Protein AF-A0A835MJG3-F1 (afdb_monomer_lite)

Radius of gyration: 34.52 Å; chains: 1; bounding box: 100×50×94 Å

Secondary structure (DSSP, 8-state):
-------------TTSTTTS-TTTTT---HHHH-GGGGGGHHHHHHTT-----S---HHHHHHHHHHGGGT--EEE--SSS--EEE-GGGEES--TTS--TTTSEEGGGTS-HHHHHHHHHHH---SS--HHHHHHHHHH-SEE-HHHHHHHHHHHHH---HHHHHHHHHH--EEEEEETTTEEEEEEGGG-EE---HHHHHHHHHH-SS--BB---S---SSS-HHHHHHHHHHTTPEEHHHHPEEEES---TT--EEEEPTTTTT--HHHHHHHHHHHT-GGG---HHHHHHHHHHHHTPEEEEESSPEEEEEEEE-TTS-EEEEEEEE--EEEE------------

Sequence (349 aa):
MLVSGLRASAVCSILWSSHVRPTDGPFIDEYYYGSDIKVYLKELSVIGVVHLDSHFEFDSIFRVYDFRRENKKICIPDGLENETWVNPEECVLHDKDGLFGLQLNVLENHYEPKLLHFFSSSFNVRSSPSFDDYFKLWKFMKIIDTCRVLCFWECSMMQRSSRAKRTLADDLVKLPFVLGTDEILLCSKSDVFIVDDLLLRDLFEKYSSRPIFVCCPQQNLPSLSRTRLLEVYRKIGVRTISESVLKEELSLADGVELRQMDLRDAGIGEELIRLILGFLAHPSLDMEATKRHGAVQCLLNLKVLETMEPITVSYSLSLSDGEVLKVEASCMIRKPAFGQKRKDDKYNH

pLDDT: mean 73.21, std 17.13, range [25.45, 93.94]

Foldseek 3Di:
DAADWDQDPPPDDVVLPVQAPCPLALDDDCVVVPPCVVVCPVVCVVVPSRPPPDDRDPVSVCSVCVSVLVVLWDWDDDPPDDIDTHHLVLEACDEPLPLCVPRHHHCVVRDDPVVSVVCCPRSVRHHYDALVRLVVVVVPDFKDFPSSLVVNVLRLLVDPDPVSLCCLLPVVQWAWDDQPDTIIGTDGLQQAADEPDPVVVVQCVPPPNDGRYGDDDPDCDVSRHSVVVVVSSVSSPHYHPVVQKDKDFPDDDPPFDWDWDQVVVVPCDPVVLVVQLVVCPDVVNVADPVRSVVVSVCVNPWTKIKTPFFTKMWIWGAGPVRDIDITIDGGIDIDTDDDDPPPPDDDDD

Structure (mmCIF, N/CA/C/O backbone):
data_AF-A0A835MJG3-F1
#
_entry.id   AF-A0A835MJG3-F1
#
loop_
_atom_site.group_PDB
_atom_site.id
_atom_site.type_symbol
_atom_site.label_atom_id
_atom_site.label_alt_id
_atom_site.label_comp_id
_atom_site.label_asym_id
_atom_site.label_entity_id
_atom_site.label_seq_id
_atom_site.pdbx_PDB_ins_code
_atom_site.Cartn_x
_atom_site.Cartn_y
_atom_site.Cartn_z
_atom_site.occupancy
_atom_site.B_iso_or_equiv
_atom_site.auth_seq_id
_atom_site.auth_comp_id
_atom_site.auth_asym_id
_atom_site.auth_atom_id
_atom_site.pdbx_PDB_model_num
ATOM 1 N N . MET A 1 1 ? 34.062 7.297 -13.466 1.00 25.45 1 MET A N 1
ATOM 2 C CA . MET A 1 1 ? 34.013 6.048 -14.253 1.00 25.45 1 MET A CA 1
ATOM 3 C C . MET A 1 1 ? 32.742 6.129 -15.070 1.00 25.45 1 MET A C 1
ATOM 5 O O . MET A 1 1 ? 31.672 5.901 -14.531 1.00 25.45 1 MET A O 1
ATOM 9 N N . LEU A 1 2 ? 32.855 6.677 -16.277 1.00 26.36 2 LEU A N 1
ATOM 10 C CA . LEU A 1 2 ? 31.747 7.182 -17.087 1.00 26.36 2 LEU A CA 1
ATOM 11 C C . LEU A 1 2 ? 31.750 6.449 -18.434 1.00 26.36 2 LEU A C 1
ATOM 13 O O . LEU A 1 2 ? 32.783 6.386 -19.090 1.00 26.36 2 LEU A O 1
ATOM 17 N N . VAL A 1 3 ? 30.577 5.920 -18.789 1.00 29.77 3 VAL A N 1
ATOM 18 C CA . VAL A 1 3 ? 30.091 5.596 -20.141 1.00 29.77 3 VAL A CA 1
ATOM 19 C C . VAL A 1 3 ? 31.008 4.709 -21.000 1.00 29.77 3 VAL A C 1
ATOM 21 O O . VAL A 1 3 ? 31.654 5.152 -21.946 1.00 29.77 3 VAL A O 1
ATOM 24 N N . SER A 1 4 ? 30.969 3.406 -20.731 1.00 32.38 4 SER A N 1
ATOM 25 C CA . SER A 1 4 ? 31.385 2.351 -21.665 1.00 32.38 4 SER A CA 1
ATOM 26 C C . SER A 1 4 ? 30.143 1.555 -22.062 1.00 32.38 4 SER A C 1
ATOM 28 O O . SER A 1 4 ? 29.692 0.729 -21.272 1.00 32.38 4 SER A O 1
ATOM 30 N N . GLY A 1 5 ? 29.534 1.831 -23.224 1.00 34.91 5 GLY A N 1
ATOM 31 C CA . GLY A 1 5 ? 28.245 1.192 -23.513 1.00 34.91 5 GLY A CA 1
ATOM 32 C C . GLY A 1 5 ? 27.596 1.337 -24.882 1.00 34.91 5 GLY A C 1
ATOM 33 O O . GLY A 1 5 ? 26.379 1.484 -24.932 1.00 34.91 5 GLY A O 1
ATOM 34 N N . LEU A 1 6 ? 28.372 1.310 -25.965 1.00 35.91 6 LEU A N 1
ATOM 35 C CA . LEU A 1 6 ? 27.856 1.116 -27.329 1.00 35.91 6 LEU A CA 1
ATOM 36 C C . LEU A 1 6 ? 28.965 0.507 -28.213 1.00 35.91 6 LEU A C 1
ATOM 38 O O . LEU A 1 6 ? 29.579 1.172 -29.039 1.00 35.91 6 LEU A O 1
ATOM 42 N N . ARG A 1 7 ? 29.259 -0.776 -28.025 1.00 35.97 7 ARG A N 1
ATOM 43 C CA . ARG A 1 7 ? 30.108 -1.630 -28.863 1.00 35.97 7 ARG A CA 1
ATOM 44 C C . ARG A 1 7 ? 29.235 -2.308 -29.916 1.00 35.97 7 ARG A C 1
ATOM 46 O O . ARG A 1 7 ? 29.074 -3.525 -29.949 1.00 35.97 7 ARG A O 1
ATOM 53 N N . ALA A 1 8 ? 28.709 -1.518 -30.848 1.00 33.84 8 ALA A N 1
ATOM 54 C CA . ALA A 1 8 ? 28.221 -2.090 -32.094 1.00 33.84 8 ALA A CA 1
ATOM 55 C C . ALA A 1 8 ? 29.428 -2.530 -32.939 1.00 33.84 8 ALA A C 1
ATOM 57 O O . ALA A 1 8 ? 30.258 -1.704 -33.316 1.00 33.84 8 ALA A O 1
ATOM 58 N N . SER A 1 9 ? 29.518 -3.824 -33.257 1.00 31.83 9 SER A N 1
ATOM 59 C CA . SER A 1 9 ? 30.363 -4.313 -34.351 1.00 31.83 9 SER A CA 1
ATOM 60 C C . SER A 1 9 ? 29.856 -3.692 -35.655 1.00 31.83 9 SER A C 1
ATOM 62 O O . SER A 1 9 ? 28.897 -4.173 -36.258 1.00 31.83 9 SER A O 1
ATOM 64 N N . ALA A 1 10 ? 30.442 -2.562 -36.043 1.00 35.56 10 ALA A N 1
ATOM 65 C CA . ALA A 1 10 ? 30.114 -1.854 -37.268 1.00 35.56 10 ALA A CA 1
ATOM 66 C C . ALA A 1 10 ? 31.244 -2.069 -38.278 1.00 35.56 10 ALA A C 1
ATOM 68 O O . ALA A 1 10 ? 32.077 -1.197 -38.510 1.00 35.56 10 ALA A O 1
ATOM 69 N N . VAL A 1 11 ? 31.268 -3.247 -38.905 1.00 33.16 11 VAL A N 1
ATOM 70 C CA . VAL A 1 11 ? 31.855 -3.333 -40.246 1.00 33.16 11 VAL A CA 1
ATOM 71 C C . VAL A 1 11 ? 30.919 -2.545 -41.158 1.00 33.16 11 VAL A C 1
ATOM 73 O O . VAL A 1 11 ? 29.727 -2.843 -41.244 1.00 33.16 11 VAL A O 1
ATOM 76 N N . CYS A 1 12 ? 31.457 -1.491 -41.766 1.00 34.84 12 CYS A N 1
ATOM 77 C CA . CYS A 1 12 ? 30.725 -0.508 -42.549 1.00 34.84 12 CYS A CA 1
ATOM 78 C C . CYS A 1 12 ? 29.993 -1.189 -43.720 1.00 34.84 12 CYS A C 1
ATOM 80 O O . CYS A 1 12 ? 30.579 -1.509 -44.753 1.00 34.84 12 CYS A O 1
ATOM 82 N N . SER A 1 13 ? 28.690 -1.432 -43.567 1.00 33.31 13 SER A N 1
ATOM 83 C CA . SER A 1 13 ? 27.816 -1.580 -44.729 1.00 33.31 13 SER A CA 1
ATOM 84 C C . SER A 1 13 ? 27.446 -0.173 -45.198 1.00 33.31 13 SER A C 1
ATOM 86 O O . SER A 1 13 ? 27.144 0.693 -44.378 1.00 33.31 13 SER A O 1
ATOM 88 N N . ILE A 1 14 ? 27.459 0.048 -46.513 1.00 35.38 14 ILE A N 1
ATOM 89 C CA . ILE A 1 14 ? 27.230 1.327 -47.221 1.00 35.38 14 ILE A CA 1
ATOM 90 C C . ILE A 1 14 ? 25.965 2.097 -46.757 1.00 35.38 14 ILE A C 1
ATOM 92 O O . ILE A 1 14 ? 25.820 3.284 -47.029 1.00 35.38 14 ILE A O 1
ATOM 96 N N . LEU A 1 15 ? 25.055 1.462 -46.011 1.00 39.69 15 LEU A N 1
ATOM 97 C CA . LEU A 1 15 ? 23.888 2.112 -45.411 1.00 39.69 15 LEU A CA 1
ATOM 98 C C . LEU A 1 15 ? 24.204 3.062 -44.239 1.00 39.69 15 LEU A C 1
ATOM 100 O O . LEU A 1 15 ? 23.409 3.959 -43.976 1.00 39.69 15 LEU A O 1
ATOM 104 N N . TRP A 1 16 ? 25.324 2.886 -43.530 1.00 44.97 16 TRP A N 1
ATOM 105 C CA . TRP A 1 16 ? 25.614 3.636 -42.296 1.00 44.97 16 TRP A CA 1
ATOM 106 C C . TRP A 1 16 ? 26.272 4.999 -42.569 1.00 44.97 16 TRP A C 1
ATOM 108 O O . TRP A 1 16 ? 26.051 5.958 -41.828 1.00 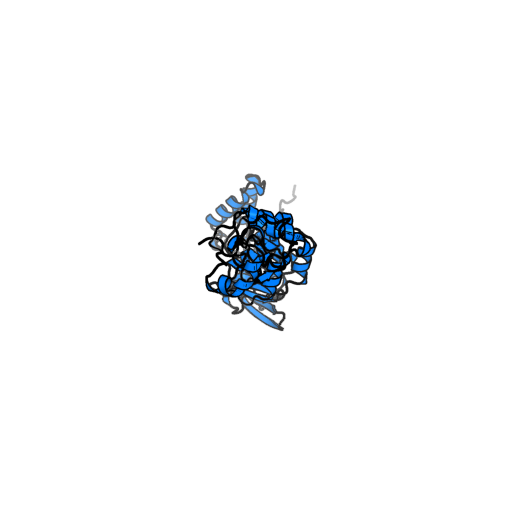44.97 16 TRP A O 1
ATOM 118 N N . SER A 1 17 ? 27.025 5.115 -43.667 1.00 46.06 17 SER A N 1
ATOM 119 C CA . SER A 1 17 ? 27.852 6.286 -43.995 1.00 46.06 17 SER A CA 1
ATOM 120 C C . SER A 1 17 ? 27.067 7.549 -44.368 1.00 46.06 17 SER A C 1
ATOM 122 O O . SER A 1 17 ? 27.650 8.626 -44.444 1.00 46.06 17 SER A O 1
ATOM 124 N N . SER A 1 18 ? 25.760 7.445 -44.625 1.00 50.66 18 SER A N 1
ATOM 125 C CA . SER A 1 18 ? 24.898 8.594 -44.947 1.00 50.66 18 SER A CA 1
ATOM 126 C C . SER A 1 18 ? 24.233 9.238 -43.725 1.00 50.66 18 SER A C 1
ATOM 128 O O . SER A 1 18 ? 23.771 10.372 -43.831 1.00 50.66 18 SER A O 1
ATOM 130 N N . HIS A 1 19 ? 24.194 8.554 -42.574 1.00 44.50 19 HIS A N 1
ATOM 131 C CA . HIS A 1 19 ? 23.444 8.993 -41.384 1.00 44.50 19 HIS A CA 1
ATOM 132 C C . HIS A 1 19 ? 24.304 9.123 -40.118 1.00 44.50 19 HIS A C 1
ATOM 134 O O . HIS A 1 19 ? 23.923 9.835 -39.189 1.00 44.50 19 HIS A O 1
ATOM 140 N N . VAL A 1 20 ? 25.470 8.472 -40.083 1.00 53.16 20 VAL A N 1
ATOM 141 C CA . VAL A 1 20 ? 26.403 8.480 -38.950 1.00 53.16 20 VAL A CA 1
ATOM 142 C C . VAL A 1 20 ? 27.740 9.047 -39.428 1.00 53.16 20 VAL A C 1
ATOM 144 O O . VAL A 1 20 ? 28.234 8.681 -40.495 1.00 53.16 20 VAL A O 1
ATOM 147 N N . ARG A 1 21 ? 28.312 9.993 -38.679 1.00 55.31 21 ARG A N 1
ATOM 148 C CA . ARG A 1 21 ? 29.587 10.631 -39.024 1.00 55.31 21 ARG A CA 1
ATOM 149 C C . ARG A 1 21 ? 30.752 9.708 -38.658 1.00 55.31 21 ARG A C 1
ATOM 151 O O . ARG A 1 21 ? 30.672 9.022 -37.642 1.00 55.31 21 ARG A O 1
ATOM 158 N N . PRO A 1 22 ? 31.887 9.788 -39.374 1.00 51.44 22 PRO A N 1
ATOM 159 C CA . PRO A 1 22 ? 33.119 9.077 -39.012 1.00 51.44 22 PRO A CA 1
ATOM 160 C C . PRO A 1 22 ? 33.664 9.399 -37.608 1.00 51.44 22 PRO A C 1
ATOM 162 O O . PRO A 1 22 ? 34.546 8.710 -37.117 1.00 51.44 22 PRO A O 1
ATOM 165 N N . THR A 1 23 ? 33.159 10.451 -36.960 1.00 50.59 23 THR A N 1
ATOM 166 C CA . THR A 1 23 ? 33.506 10.851 -35.588 1.00 50.59 23 THR A CA 1
ATOM 167 C C . THR A 1 23 ? 32.601 10.237 -34.518 1.00 50.59 23 THR A C 1
ATOM 169 O O . THR A 1 23 ? 32.844 10.437 -33.334 1.00 50.59 23 THR A O 1
ATOM 172 N N . ASP A 1 24 ? 31.536 9.526 -34.898 1.00 48.81 24 ASP A N 1
ATOM 173 C CA . ASP A 1 24 ? 30.502 9.061 -33.957 1.00 48.81 24 ASP A CA 1
ATOM 174 C C . ASP A 1 24 ? 30.855 7.746 -33.241 1.00 48.81 24 ASP A C 1
ATOM 176 O O . ASP A 1 24 ? 30.065 7.228 -32.453 1.00 48.81 24 ASP A O 1
ATOM 180 N N . GLY A 1 25 ? 32.037 7.202 -33.522 1.00 50.94 25 GLY A N 1
ATOM 181 C CA . GLY A 1 25 ? 32.541 5.929 -33.027 1.00 50.94 25 GLY A CA 1
ATOM 182 C C . GLY A 1 25 ? 33.868 5.572 -33.707 1.00 50.94 25 GLY A C 1
ATOM 183 O O . GLY A 1 25 ? 34.296 6.276 -34.624 1.00 50.94 25 GLY A O 1
ATOM 184 N N . PRO A 1 26 ? 34.550 4.497 -33.279 1.00 49.69 26 PRO A N 1
ATOM 185 C CA . PRO A 1 26 ? 35.742 4.013 -33.965 1.00 49.69 26 PRO A CA 1
ATOM 186 C C . PRO A 1 26 ? 35.333 3.372 -35.297 1.00 49.69 26 PRO A C 1
ATOM 188 O O . PRO A 1 26 ? 35.059 2.175 -35.370 1.00 49.69 26 PRO A O 1
ATOM 191 N N . PHE A 1 27 ? 35.258 4.180 -36.353 1.00 55.38 27 PHE A N 1
ATOM 192 C CA . PHE A 1 27 ? 35.003 3.703 -37.707 1.00 55.38 27 PHE A CA 1
ATOM 193 C C . PHE A 1 27 ? 36.314 3.519 -38.464 1.00 55.38 27 PHE A C 1
ATOM 195 O O . PHE A 1 27 ? 37.222 4.347 -38.392 1.00 55.38 27 PHE A O 1
ATOM 202 N N . ILE A 1 28 ? 36.390 2.441 -39.237 1.00 57.22 28 ILE A N 1
ATOM 203 C CA . ILE A 1 28 ? 37.427 2.285 -40.252 1.00 57.22 28 ILE A CA 1
ATOM 204 C C . ILE A 1 28 ? 36.941 3.033 -41.496 1.00 57.22 28 ILE A C 1
ATOM 206 O O . ILE A 1 28 ? 35.981 2.617 -42.145 1.00 57.22 28 ILE A O 1
ATOM 210 N N . ASP A 1 29 ? 37.586 4.158 -41.801 1.00 55.41 29 ASP A N 1
ATOM 211 C CA . ASP A 1 29 ? 37.300 4.949 -42.998 1.00 55.41 29 ASP A CA 1
ATOM 212 C C . ASP A 1 29 ? 37.901 4.273 -44.242 1.00 55.41 29 ASP A C 1
ATOM 214 O O . ASP A 1 29 ? 39.053 4.493 -44.610 1.00 55.41 29 ASP A O 1
ATOM 218 N N . GLU A 1 30 ? 37.111 3.434 -44.906 1.00 59.66 30 GLU A N 1
ATOM 219 C CA . GLU A 1 30 ? 37.512 2.767 -46.151 1.00 59.66 30 GLU A CA 1
ATOM 220 C C . GLU A 1 30 ? 37.839 3.740 -47.292 1.00 59.66 30 GLU A C 1
ATOM 222 O O . GLU A 1 30 ? 38.576 3.370 -48.204 1.00 59.66 30 GLU A O 1
ATOM 227 N N . TYR A 1 31 ? 37.317 4.970 -47.264 1.00 56.50 31 TYR A N 1
ATOM 228 C CA . TYR A 1 31 ? 37.632 5.981 -48.272 1.00 56.50 31 TYR A CA 1
ATOM 229 C C . TYR A 1 31 ? 39.048 6.533 -48.071 1.00 56.50 31 TYR A C 1
ATOM 231 O O . TYR A 1 31 ? 39.771 6.749 -49.043 1.00 56.50 31 TYR A O 1
ATOM 239 N N . TYR A 1 32 ? 39.466 6.706 -46.816 1.00 57.88 32 TYR A N 1
ATOM 240 C CA . TYR A 1 32 ? 40.817 7.145 -46.468 1.00 57.88 32 TYR A CA 1
ATOM 241 C C . TYR A 1 32 ? 41.855 6.012 -46.545 1.00 57.88 32 TYR A C 1
ATOM 243 O O . TYR A 1 32 ? 42.950 6.215 -47.066 1.00 57.88 32 TYR A O 1
ATOM 251 N N . TYR A 1 33 ? 41.519 4.816 -46.049 1.00 66.31 33 TYR A N 1
ATOM 252 C CA . TYR A 1 33 ? 42.444 3.676 -45.950 1.00 66.31 33 TYR A CA 1
ATOM 253 C C . TYR A 1 33 ? 42.409 2.724 -47.158 1.00 66.31 33 TYR A C 1
ATOM 255 O O . TYR A 1 33 ? 43.260 1.840 -47.263 1.00 66.31 33 TYR A O 1
ATOM 263 N N . GLY A 1 34 ? 41.456 2.900 -48.077 1.00 63.94 34 GLY A N 1
ATOM 264 C CA . GLY A 1 34 ? 41.252 2.024 -49.230 1.00 63.94 34 GLY A CA 1
ATOM 265 C C . GLY A 1 34 ? 40.566 0.701 -48.874 1.00 63.94 34 GLY A C 1
ATOM 266 O O . GLY A 1 34 ? 40.554 0.260 -47.726 1.00 63.94 34 GLY A O 1
ATOM 267 N N . SER A 1 35 ? 39.998 0.026 -49.879 1.00 71.25 35 SER A N 1
ATOM 268 C CA . SER A 1 35 ? 39.255 -1.237 -49.704 1.00 71.25 35 SER A CA 1
ATOM 269 C C . SER A 1 35 ? 40.082 -2.375 -49.098 1.00 71.25 35 SER A C 1
ATOM 271 O O . SER A 1 35 ? 39.519 -3.304 -48.518 1.00 71.25 35 SER A O 1
ATOM 273 N N . ASP A 1 36 ? 41.406 -2.290 -49.209 1.00 73.50 36 ASP A N 1
ATOM 274 C CA . ASP A 1 36 ? 42.349 -3.316 -48.764 1.00 73.50 36 ASP A CA 1
ATOM 275 C C . ASP A 1 36 ? 42.451 -3.385 -47.235 1.00 73.50 36 ASP A C 1
ATOM 277 O O . ASP A 1 36 ? 42.835 -4.417 -46.687 1.00 73.50 36 ASP A O 1
ATOM 281 N N . ILE A 1 37 ? 42.001 -2.343 -46.520 1.00 69.69 37 ILE A N 1
ATOM 282 C CA . ILE A 1 37 ? 41.924 -2.344 -45.052 1.00 69.69 37 ILE A CA 1
ATOM 283 C C . ILE A 1 37 ? 41.029 -3.475 -44.515 1.00 69.69 37 ILE A C 1
ATOM 285 O O . ILE A 1 37 ? 41.255 -3.979 -43.415 1.00 69.69 37 ILE A O 1
ATOM 289 N N . LYS A 1 38 ? 40.061 -3.949 -45.319 1.00 62.06 38 LYS A N 1
ATOM 290 C CA . LYS A 1 38 ? 39.191 -5.095 -44.994 1.00 62.06 38 LYS A CA 1
ATOM 291 C C . LYS A 1 38 ? 39.955 -6.404 -44.834 1.00 62.06 38 LYS A C 1
ATOM 293 O O . LYS A 1 38 ? 39.498 -7.290 -44.115 1.00 62.06 38 LYS A O 1
ATOM 298 N N . VAL A 1 39 ? 41.100 -6.538 -45.500 1.00 72.75 39 VAL A N 1
ATOM 299 C CA . VAL A 1 39 ? 41.940 -7.741 -45.420 1.00 72.75 39 VAL A CA 1
ATOM 300 C C . VAL A 1 39 ? 42.529 -7.892 -44.016 1.00 72.75 39 VAL A C 1
ATOM 302 O O . VAL A 1 39 ? 42.719 -9.013 -43.558 1.00 72.75 39 VAL A O 1
ATOM 305 N N . TYR A 1 40 ? 42.715 -6.776 -43.306 1.00 66.94 40 TYR A N 1
ATOM 306 C CA . TYR A 1 40 ? 43.352 -6.718 -41.993 1.00 66.94 40 TYR A CA 1
ATOM 307 C C . TYR A 1 40 ? 42.362 -6.725 -40.820 1.00 66.94 40 TYR A C 1
ATOM 309 O O . TYR A 1 40 ? 42.735 -6.412 -39.692 1.00 66.94 40 TYR A O 1
ATOM 317 N N . LEU A 1 41 ? 41.083 -7.059 -41.043 1.00 64.00 41 LEU A N 1
ATOM 318 C CA . LEU A 1 41 ? 40.052 -7.011 -39.992 1.00 64.00 41 LEU A CA 1
ATOM 319 C C . LEU A 1 41 ? 40.403 -7.862 -38.762 1.00 64.00 41 LEU A C 1
ATOM 321 O O . LEU A 1 41 ? 40.101 -7.470 -37.634 1.00 64.00 41 LEU A O 1
ATOM 325 N N . LYS A 1 42 ? 41.057 -9.013 -38.960 1.00 62.50 42 LYS A N 1
ATOM 326 C CA . LYS A 1 42 ? 41.484 -9.878 -37.851 1.00 62.50 42 LYS A CA 1
ATOM 327 C C . LYS A 1 42 ? 42.614 -9.233 -37.058 1.00 62.50 42 LYS A C 1
ATOM 329 O O . LYS A 1 42 ? 42.556 -9.202 -35.836 1.00 62.50 42 LYS A O 1
ATOM 334 N N . GLU A 1 43 ? 43.601 -8.677 -37.737 1.00 70.12 43 GLU A N 1
ATOM 335 C CA . GLU A 1 43 ? 44.761 -8.018 -37.154 1.00 70.12 43 GLU A CA 1
ATOM 336 C C . GLU A 1 43 ? 44.346 -6.752 -36.400 1.00 70.12 43 GLU A C 1
ATOM 338 O O . GLU A 1 43 ? 44.754 -6.569 -35.256 1.00 70.12 43 GLU A O 1
ATOM 343 N N . LEU A 1 44 ? 43.460 -5.942 -36.991 1.00 63.12 44 LEU A N 1
ATOM 344 C CA . LEU A 1 44 ? 42.871 -4.747 -36.381 1.00 63.12 44 LEU A CA 1
ATOM 345 C C . LEU A 1 44 ? 42.100 -5.088 -35.094 1.00 63.12 44 LEU A C 1
ATOM 347 O O . LEU A 1 44 ? 42.216 -4.369 -34.100 1.00 63.12 44 LEU A O 1
ATOM 351 N N . SER A 1 45 ? 41.390 -6.223 -35.071 1.00 55.59 45 SER A N 1
ATOM 352 C CA . SER A 1 45 ? 40.714 -6.707 -33.859 1.00 55.59 45 SER A CA 1
ATOM 353 C C . SER A 1 45 ? 41.693 -7.104 -32.744 1.00 55.59 45 SER A C 1
ATOM 355 O O . SER A 1 45 ? 41.417 -6.864 -31.571 1.00 55.59 45 SER A O 1
ATOM 357 N N . VAL A 1 46 ? 42.862 -7.651 -33.101 1.00 56.78 46 VAL A N 1
ATOM 358 C CA . VAL A 1 46 ? 43.891 -8.125 -32.157 1.00 56.78 46 VAL A CA 1
ATOM 359 C C . VAL A 1 46 ? 44.658 -6.969 -31.515 1.00 56.78 46 VAL A C 1
ATOM 361 O O . VAL A 1 46 ? 44.984 -7.038 -30.333 1.00 56.78 46 VAL A O 1
ATOM 364 N N . ILE A 1 47 ? 44.924 -5.891 -32.258 1.00 46.91 47 ILE A N 1
ATOM 365 C CA . ILE A 1 47 ? 45.632 -4.706 -31.736 1.00 46.91 47 ILE A CA 1
ATOM 366 C C . ILE A 1 47 ? 44.711 -3.724 -30.996 1.00 46.91 47 ILE A C 1
ATOM 368 O O . ILE A 1 47 ? 45.137 -2.631 -30.628 1.00 46.91 47 ILE A O 1
ATOM 372 N N . GLY A 1 48 ? 43.447 -4.090 -30.779 1.00 41.88 48 GLY A N 1
ATOM 373 C CA . GLY A 1 48 ? 42.501 -3.245 -30.064 1.00 41.88 48 GLY A CA 1
ATOM 374 C C . GLY A 1 48 ? 42.078 -2.002 -30.846 1.00 41.88 48 GLY A C 1
ATOM 375 O O . GLY A 1 48 ? 41.673 -1.022 -30.218 1.00 41.88 48 GLY A O 1
ATOM 376 N N . VAL A 1 49 ? 42.087 -2.039 -32.193 1.00 45.03 49 VAL A N 1
ATOM 377 C CA . VAL A 1 49 ? 41.333 -1.088 -33.046 1.00 45.03 49 VAL A CA 1
ATOM 378 C C . VAL A 1 49 ? 39.839 -1.424 -32.933 1.00 45.03 49 VAL A C 1
ATOM 380 O O . VAL A 1 49 ? 39.154 -1.833 -33.859 1.00 45.03 49 VAL A O 1
ATOM 383 N N . VAL A 1 50 ? 39.377 -1.302 -31.695 1.00 47.69 50 VAL A N 1
ATOM 384 C CA . VAL A 1 50 ? 38.022 -1.261 -31.162 1.00 47.69 50 VAL A CA 1
ATOM 385 C C . VAL A 1 50 ? 38.151 -0.390 -29.902 1.00 47.69 50 VAL A C 1
ATOM 387 O O . VAL A 1 50 ? 37.848 -0.803 -28.784 1.00 47.69 50 VAL A O 1
ATOM 390 N N . HIS A 1 51 ? 38.742 0.799 -30.049 1.00 35.91 51 HIS A N 1
ATOM 391 C CA . HIS A 1 51 ? 39.060 1.657 -28.913 1.00 35.91 51 HIS A CA 1
ATOM 392 C C . HIS A 1 51 ? 37.863 2.552 -28.599 1.00 35.91 51 HIS A C 1
ATOM 394 O O . HIS A 1 51 ? 37.774 3.703 -29.013 1.00 35.91 51 HIS A O 1
ATOM 400 N N . LEU A 1 52 ? 36.897 1.970 -27.892 1.00 41.06 52 LEU A N 1
ATOM 401 C CA . LEU A 1 52 ? 35.827 2.700 -27.223 1.00 41.06 52 LEU A CA 1
ATOM 402 C C . LEU A 1 52 ? 36.308 3.155 -25.849 1.00 41.06 52 LEU A C 1
ATOM 404 O O . LEU A 1 52 ? 35.788 2.720 -24.823 1.00 41.06 52 LEU A O 1
ATOM 408 N N . ASP A 1 53 ? 37.307 4.034 -25.849 1.00 30.84 53 ASP A N 1
ATOM 409 C CA . ASP A 1 53 ? 37.606 4.848 -24.680 1.00 30.84 53 ASP A CA 1
ATOM 410 C C . ASP A 1 53 ? 36.667 6.061 -24.687 1.00 30.84 53 ASP A C 1
ATOM 412 O O . ASP A 1 53 ? 36.890 7.086 -25.321 1.00 30.84 53 ASP A O 1
ATOM 416 N N . SER A 1 54 ? 35.561 5.876 -23.968 1.00 40.16 54 SER A N 1
ATOM 417 C CA . SER A 1 54 ? 34.997 6.831 -23.003 1.00 40.16 54 SER A CA 1
ATOM 418 C C . SER A 1 54 ? 34.661 8.271 -23.424 1.00 40.16 54 SER A C 1
ATOM 420 O O . SER A 1 54 ? 34.514 9.121 -22.551 1.00 40.16 54 SER A O 1
ATOM 422 N N . HIS A 1 55 ? 34.411 8.558 -24.704 1.00 42.44 55 HIS A N 1
ATOM 423 C CA . HIS A 1 55 ? 33.796 9.831 -25.111 1.00 42.44 55 HIS A CA 1
ATOM 424 C C . HIS A 1 55 ? 32.770 9.656 -26.229 1.00 42.44 55 HIS A C 1
ATOM 426 O O . HIS A 1 55 ? 32.918 10.156 -27.341 1.00 42.44 55 HIS A O 1
ATOM 432 N N . PHE A 1 56 ? 31.673 8.971 -25.919 1.00 51.12 56 PHE A N 1
ATOM 433 C CA . PHE A 1 56 ? 30.465 9.195 -26.695 1.00 51.12 56 PHE A CA 1
ATOM 434 C C . PHE A 1 56 ? 29.903 10.574 -26.348 1.00 51.12 56 PHE A C 1
ATOM 436 O O . PHE A 1 56 ? 29.230 10.747 -25.333 1.00 51.12 56 PHE A O 1
ATOM 443 N N . GLU A 1 57 ? 30.167 11.565 -27.197 1.00 56.09 57 GLU A N 1
ATOM 444 C CA . GLU A 1 57 ? 29.402 12.804 -27.151 1.00 56.09 57 GLU A CA 1
ATOM 445 C C . GLU A 1 57 ? 27.920 12.479 -27.388 1.00 56.09 57 GLU A C 1
ATOM 447 O O . GLU A 1 57 ? 27.575 11.633 -28.218 1.00 56.09 57 GLU A O 1
ATOM 452 N N . PHE A 1 58 ? 27.038 13.140 -26.636 1.00 60.88 58 PHE A N 1
ATOM 453 C CA . PHE A 1 58 ? 25.577 13.000 -26.717 1.00 60.88 58 PHE A CA 1
ATOM 454 C C . PHE A 1 58 ? 25.066 12.926 -28.166 1.00 60.88 58 PHE A C 1
ATOM 456 O O . PHE A 1 58 ? 24.226 12.094 -28.501 1.00 60.88 58 PHE A O 1
ATOM 463 N N . ASP A 1 59 ? 25.648 13.755 -29.026 1.00 62.75 59 ASP A N 1
ATOM 464 C CA . ASP A 1 59 ? 25.372 13.866 -30.452 1.00 62.75 59 ASP A CA 1
ATOM 465 C C . ASP A 1 59 ? 25.625 12.569 -31.241 1.00 62.75 59 ASP A C 1
ATOM 467 O O . ASP A 1 59 ? 24.882 12.258 -32.174 1.00 62.75 59 ASP A O 1
ATOM 471 N N . SER A 1 60 ? 26.646 11.799 -30.869 1.00 61.97 60 SER A N 1
ATOM 472 C CA . SER A 1 60 ? 27.019 10.533 -31.509 1.00 61.97 60 SER A CA 1
ATOM 473 C C . SER A 1 60 ? 26.060 9.409 -31.116 1.00 61.97 60 SER A C 1
ATOM 475 O O . SER A 1 60 ? 25.553 8.692 -31.978 1.00 61.97 60 SER A O 1
ATOM 477 N N . ILE A 1 61 ? 25.721 9.306 -29.824 1.00 64.56 61 ILE A N 1
ATOM 478 C CA . ILE A 1 61 ? 24.711 8.349 -29.337 1.00 64.56 61 ILE A CA 1
ATOM 479 C C . ILE A 1 61 ? 23.347 8.669 -29.945 1.00 64.56 61 ILE A C 1
ATOM 481 O O . ILE A 1 61 ? 22.644 7.768 -30.407 1.00 64.56 61 ILE A O 1
ATOM 485 N N . PHE A 1 62 ? 22.990 9.954 -29.990 1.00 64.56 62 PHE A N 1
ATOM 486 C CA . PHE A 1 62 ? 21.757 10.418 -30.605 1.00 64.56 62 PHE A CA 1
ATOM 487 C C . PHE A 1 62 ? 21.660 9.969 -32.066 1.00 64.56 62 PHE A C 1
ATOM 489 O O . PHE A 1 62 ? 20.658 9.366 -32.436 1.00 64.56 62 PHE A O 1
ATOM 496 N N . ARG A 1 63 ? 22.704 10.178 -32.882 1.00 66.88 63 ARG A N 1
ATOM 497 C CA . ARG A 1 63 ? 22.710 9.766 -34.299 1.00 66.88 63 ARG A CA 1
ATOM 498 C C . ARG A 1 63 ? 22.563 8.252 -34.482 1.00 66.88 63 ARG A C 1
ATOM 500 O O . ARG A 1 63 ? 21.802 7.821 -35.347 1.00 66.88 63 ARG A O 1
ATOM 507 N N . VAL A 1 64 ? 23.210 7.443 -33.639 1.00 66.00 64 VAL A N 1
ATOM 508 C CA . VAL A 1 64 ? 23.082 5.973 -33.680 1.00 66.00 64 VAL A CA 1
ATOM 509 C C . VAL A 1 64 ? 21.651 5.520 -33.365 1.00 66.00 64 VAL A C 1
ATOM 511 O O . VAL A 1 64 ? 21.100 4.670 -34.069 1.00 66.00 64 VAL A O 1
ATOM 514 N N . TYR A 1 65 ? 21.020 6.090 -32.336 1.00 68.69 65 TYR A N 1
ATOM 515 C CA . TYR A 1 65 ? 19.637 5.751 -31.990 1.00 68.69 65 TYR A CA 1
ATOM 516 C C . TYR A 1 65 ? 18.606 6.337 -32.963 1.00 68.69 65 TYR A C 1
ATOM 518 O O . TYR A 1 65 ? 17.582 5.698 -33.207 1.00 68.69 65 TYR A O 1
ATOM 526 N N . ASP A 1 66 ? 18.866 7.514 -33.536 1.00 64.88 66 ASP A N 1
ATOM 527 C CA . ASP A 1 66 ? 17.999 8.149 -34.531 1.00 64.88 66 ASP A CA 1
ATOM 528 C C . ASP A 1 66 ? 17.949 7.334 -35.829 1.00 64.88 66 ASP A C 1
ATOM 530 O O . ASP A 1 66 ? 16.868 7.063 -36.351 1.00 64.88 66 ASP A O 1
ATOM 534 N N . PHE A 1 67 ? 19.097 6.818 -36.278 1.00 63.66 67 PHE A N 1
ATOM 535 C CA . PHE A 1 67 ? 19.164 5.879 -37.398 1.00 63.66 67 PHE A CA 1
ATOM 536 C C . PHE A 1 67 ? 18.413 4.572 -37.105 1.00 63.66 67 PHE A C 1
ATOM 538 O O . PHE A 1 67 ? 17.719 4.025 -37.958 1.00 63.66 67 PHE A O 1
ATOM 545 N N . ARG A 1 68 ? 18.506 4.068 -35.869 1.00 62.22 68 ARG A N 1
ATOM 546 C CA . ARG A 1 68 ? 17.930 2.773 -35.475 1.00 62.22 68 ARG A CA 1
ATOM 547 C C . ARG A 1 68 ? 16.476 2.856 -34.992 1.00 62.22 68 ARG A C 1
ATOM 549 O O . ARG A 1 68 ? 15.957 1.884 -34.432 1.00 62.22 68 ARG A O 1
ATOM 556 N N . ARG A 1 69 ? 15.793 3.979 -35.245 1.00 55.84 69 ARG A N 1
ATOM 557 C CA . ARG A 1 69 ? 14.406 4.248 -34.823 1.00 55.84 69 ARG A CA 1
ATOM 558 C C . ARG A 1 69 ? 13.409 3.171 -35.277 1.00 55.84 69 ARG A C 1
ATOM 560 O O . ARG A 1 69 ? 12.397 2.969 -34.609 1.00 55.84 69 ARG A O 1
ATOM 567 N N . GLU A 1 70 ? 13.712 2.437 -36.347 1.00 55.16 70 GLU A N 1
ATOM 568 C CA . GLU A 1 70 ? 12.882 1.340 -36.869 1.00 55.16 70 GLU A CA 1
ATOM 569 C C . GLU A 1 70 ? 12.817 0.114 -35.942 1.00 55.16 70 GLU A C 1
ATOM 571 O O . GLU A 1 70 ? 11.798 -0.569 -35.911 1.00 55.16 70 GLU A O 1
ATOM 576 N N . ASN A 1 71 ? 13.856 -0.137 -35.134 1.00 64.19 71 ASN A N 1
ATOM 577 C CA . ASN A 1 71 ? 13.929 -1.308 -34.251 1.00 64.19 71 ASN A CA 1
ATOM 578 C C . ASN A 1 71 ? 13.701 -0.997 -32.766 1.00 64.19 71 ASN A C 1
ATOM 580 O O . ASN A 1 71 ? 13.722 -1.930 -31.974 1.00 64.19 71 ASN A O 1
ATOM 584 N N . LYS A 1 72 ? 13.503 0.278 -32.390 1.00 71.88 72 LYS A N 1
ATOM 585 C CA . LYS A 1 72 ? 13.129 0.797 -31.051 1.00 71.88 72 LYS A CA 1
ATOM 586 C C . LYS A 1 72 ? 13.743 0.112 -29.811 1.00 71.88 72 LYS A C 1
ATOM 588 O O . LYS A 1 72 ? 13.183 0.236 -28.734 1.00 71.88 72 LYS A O 1
ATOM 593 N N . LYS A 1 73 ? 14.875 -0.583 -29.905 1.00 82.25 73 LYS A N 1
ATOM 594 C CA . LYS A 1 73 ? 15.530 -1.240 -28.763 1.00 82.25 73 LYS A CA 1
ATOM 595 C C . LYS A 1 73 ? 16.568 -0.332 -28.124 1.00 82.25 73 LYS A C 1
ATOM 597 O O . LYS A 1 73 ? 17.162 0.501 -28.805 1.00 82.25 73 LYS A O 1
ATOM 602 N N . ILE A 1 74 ? 16.800 -0.542 -26.835 1.00 81.75 74 ILE A N 1
ATOM 603 C CA . ILE A 1 74 ? 17.760 0.198 -26.017 1.00 81.75 74 ILE A CA 1
ATOM 604 C C . ILE A 1 74 ? 18.888 -0.753 -25.633 1.00 81.75 74 ILE A C 1
ATOM 606 O O . ILE A 1 74 ? 18.637 -1.904 -25.288 1.00 81.75 74 ILE A O 1
ATOM 610 N N . CYS A 1 75 ? 20.128 -0.296 -25.748 1.00 81.50 75 CYS A N 1
ATOM 611 C CA . CYS A 1 75 ? 21.288 -1.059 -25.309 1.00 81.50 75 CYS A CA 1
ATOM 612 C C . CYS A 1 75 ? 21.442 -0.928 -23.789 1.00 81.50 75 CYS A C 1
ATOM 614 O O . CYS A 1 75 ? 21.270 0.160 -23.254 1.00 81.50 75 CYS A O 1
ATOM 616 N N . ILE A 1 76 ? 21.771 -2.011 -23.092 1.00 81.56 76 ILE A N 1
ATOM 617 C CA . ILE A 1 76 ? 22.190 -1.974 -21.691 1.00 81.56 76 ILE A CA 1
ATOM 618 C C . ILE A 1 76 ? 23.650 -2.417 -21.640 1.00 81.56 76 ILE A C 1
ATOM 620 O O . ILE A 1 76 ? 23.951 -3.549 -22.037 1.00 81.56 76 ILE A O 1
ATOM 624 N N . PRO A 1 77 ? 24.562 -1.541 -21.188 1.00 70.06 77 PRO A N 1
ATOM 625 C CA . PRO A 1 77 ? 25.955 -1.911 -21.056 1.00 70.06 77 PRO A CA 1
ATOM 626 C C . PRO A 1 77 ? 26.140 -2.845 -19.865 1.00 70.06 77 PRO A C 1
ATOM 628 O O . PRO A 1 77 ? 26.025 -2.418 -18.715 1.00 70.06 77 PRO A O 1
ATOM 631 N N . ASP A 1 78 ? 26.443 -4.108 -20.152 1.00 61.31 78 ASP A N 1
ATOM 632 C CA . ASP A 1 78 ? 26.927 -5.069 -19.166 1.00 61.31 78 ASP A CA 1
ATOM 633 C C . ASP A 1 78 ? 28.453 -5.140 -19.293 1.00 61.31 78 ASP A C 1
ATOM 635 O O . ASP A 1 78 ? 28.985 -5.395 -20.373 1.00 61.31 78 ASP A O 1
ATOM 639 N N . GLY A 1 79 ? 29.171 -4.823 -18.215 1.00 53.62 79 GLY A N 1
ATOM 640 C CA . GLY A 1 79 ? 30.605 -4.493 -18.219 1.00 53.62 79 GLY A CA 1
ATOM 641 C C . GLY A 1 79 ? 31.559 -5.597 -18.703 1.00 53.62 79 GLY A C 1
ATOM 642 O O . GLY A 1 79 ? 32.768 -5.371 -18.730 1.00 53.62 79 GLY A O 1
ATOM 643 N N . LEU A 1 80 ? 31.047 -6.767 -19.094 1.00 44.47 80 LEU A N 1
ATOM 644 C CA . LEU A 1 80 ? 31.784 -7.855 -19.727 1.00 44.47 80 LEU A CA 1
ATOM 645 C C . LEU A 1 80 ? 31.067 -8.325 -21.004 1.00 44.47 80 LEU A C 1
ATOM 647 O O . LEU A 1 80 ? 30.135 -9.118 -20.958 1.00 44.47 80 LEU A O 1
ATOM 651 N N . GLU A 1 81 ? 31.570 -7.859 -22.147 1.00 45.72 81 GLU A N 1
ATOM 652 C CA . GLU A 1 81 ? 31.469 -8.461 -23.493 1.00 45.72 81 GLU A CA 1
ATOM 653 C C . GLU A 1 81 ? 30.082 -8.675 -24.136 1.00 45.72 81 GLU A C 1
ATOM 655 O O . GLU A 1 81 ? 30.026 -8.780 -25.361 1.00 45.72 81 GLU A O 1
ATOM 660 N N . ASN A 1 82 ? 28.969 -8.639 -23.398 1.00 53.97 82 ASN A N 1
ATOM 661 C CA . ASN A 1 82 ? 27.634 -8.934 -23.923 1.00 53.97 82 ASN A CA 1
ATOM 662 C C . ASN A 1 82 ? 26.657 -7.773 -23.697 1.00 53.97 82 ASN A C 1
ATOM 664 O O . ASN A 1 82 ? 25.914 -7.718 -22.720 1.00 53.97 82 ASN A O 1
ATOM 668 N N . GLU A 1 83 ? 26.622 -6.848 -24.653 1.00 64.19 83 GLU A N 1
ATOM 669 C CA . GLU A 1 83 ? 25.612 -5.790 -24.695 1.00 64.19 83 GLU A CA 1
ATOM 670 C C . GLU A 1 83 ? 24.219 -6.372 -24.938 1.00 64.19 83 GLU A C 1
ATOM 672 O O . GLU A 1 83 ? 23.959 -7.018 -25.960 1.00 64.19 83 GLU A O 1
ATOM 677 N N . THR A 1 84 ? 23.300 -6.116 -24.007 1.00 75.50 84 THR A N 1
ATOM 678 C CA . THR A 1 84 ? 21.935 -6.637 -24.101 1.00 75.50 84 THR A CA 1
ATOM 679 C C . THR A 1 84 ? 21.014 -5.571 -24.677 1.00 75.50 84 THR A C 1
ATOM 681 O O . THR A 1 84 ? 20.888 -4.476 -24.136 1.00 75.50 84 THR A O 1
ATOM 684 N N . TRP A 1 85 ? 20.350 -5.888 -25.789 1.00 80.19 85 TRP A N 1
ATOM 685 C CA . TRP A 1 85 ? 19.365 -5.004 -26.414 1.00 80.19 85 TRP A CA 1
ATOM 686 C C . TRP A 1 85 ? 17.963 -5.337 -25.909 1.00 80.19 85 TRP A C 1
ATOM 688 O O . TRP A 1 85 ? 17.395 -6.366 -26.284 1.00 80.19 85 TRP A O 1
ATOM 698 N N . VAL A 1 86 ? 17.399 -4.443 -25.106 1.00 86.00 86 VAL A N 1
ATOM 699 C CA . VAL A 1 86 ? 16.105 -4.607 -24.434 1.00 86.00 86 VAL A CA 1
ATOM 700 C C . VAL A 1 86 ? 15.028 -3.731 -25.065 1.00 86.00 86 VAL A C 1
ATOM 702 O O . VAL A 1 86 ? 15.315 -2.764 -25.780 1.00 86.00 86 VAL A O 1
ATOM 705 N N . ASN A 1 87 ? 13.765 -4.076 -24.823 1.00 88.31 87 ASN A N 1
ATOM 706 C CA . ASN A 1 87 ? 12.644 -3.253 -25.266 1.00 88.31 87 ASN A CA 1
ATOM 707 C C . ASN A 1 87 ? 12.459 -2.039 -24.331 1.00 88.31 87 ASN A C 1
ATOM 709 O O . ASN A 1 87 ? 12.691 -2.165 -23.129 1.00 88.31 87 ASN A O 1
ATOM 713 N N . PRO A 1 88 ? 11.967 -0.885 -24.822 1.00 88.06 88 PRO A N 1
ATOM 714 C CA . PRO A 1 88 ? 11.722 0.302 -23.992 1.00 88.06 88 PRO A CA 1
ATOM 715 C C . PRO A 1 88 ? 10.755 0.056 -22.829 1.00 88.06 88 PRO A C 1
ATOM 717 O O . PRO A 1 88 ? 10.830 0.720 -21.800 1.00 88.06 88 PRO A O 1
ATOM 720 N N . GLU A 1 89 ? 9.847 -0.906 -22.992 1.00 88.81 89 GLU A N 1
ATOM 721 C CA . GLU A 1 89 ? 8.860 -1.328 -21.991 1.00 88.81 89 GLU A CA 1
ATOM 722 C C . GLU A 1 89 ? 9.507 -2.009 -20.773 1.00 88.81 89 GLU A C 1
ATOM 724 O O . GLU A 1 89 ? 8.951 -1.978 -19.675 1.00 88.81 89 GLU A O 1
ATOM 729 N N . GLU A 1 90 ? 10.700 -2.580 -20.955 1.00 89.75 90 GLU A N 1
ATOM 730 C CA . GLU A 1 90 ? 11.516 -3.217 -19.915 1.00 89.75 90 GLU A CA 1
ATOM 731 C C . GLU A 1 90 ? 12.460 -2.210 -19.229 1.00 89.75 90 GLU A C 1
ATOM 733 O O . GLU A 1 90 ? 13.262 -2.585 -18.369 1.00 89.75 90 GLU A O 1
ATOM 738 N N . CYS A 1 91 ? 12.377 -0.927 -19.596 1.00 91.25 91 CYS A N 1
ATOM 739 C CA . CYS A 1 91 ? 13.209 0.149 -19.070 1.00 91.25 91 CYS A CA 1
ATOM 740 C C . CYS A 1 91 ? 12.406 1.145 -18.221 1.00 91.25 91 CYS A C 1
ATOM 742 O O . CYS A 1 91 ? 11.212 1.386 -18.427 1.00 91.25 91 CYS A O 1
ATOM 744 N N . VAL A 1 92 ? 13.102 1.783 -17.284 1.00 93.94 92 VAL A N 1
ATOM 745 C CA . VAL A 1 92 ? 12.669 3.003 -16.593 1.00 93.94 92 VAL A CA 1
ATOM 746 C C . VAL A 1 92 ? 13.829 3.985 -16.571 1.00 93.94 92 VAL A C 1
ATOM 748 O O . VAL A 1 92 ? 14.988 3.578 -16.527 1.00 93.94 92 VAL A O 1
ATOM 751 N N . LEU A 1 93 ? 13.540 5.285 -16.602 1.00 92.19 93 LEU A N 1
ATOM 752 C CA . LEU A 1 93 ? 14.606 6.279 -16.453 1.00 92.19 93 LEU A CA 1
ATOM 753 C C . LEU A 1 93 ? 15.185 6.238 -15.039 1.00 92.19 93 LEU A C 1
ATOM 755 O O . LEU A 1 93 ? 16.399 6.162 -14.890 1.00 92.19 93 LEU A O 1
ATOM 759 N N . HIS A 1 94 ? 14.302 6.245 -14.036 1.00 91.38 94 HIS A N 1
ATOM 760 C CA . HIS A 1 94 ? 14.660 6.368 -12.628 1.00 91.38 94 HIS A CA 1
ATOM 761 C C . HIS A 1 94 ? 13.989 5.288 -11.781 1.00 91.38 94 HIS A C 1
ATOM 763 O O . HIS A 1 94 ? 12.793 5.034 -11.953 1.00 91.38 94 HIS A O 1
ATOM 769 N N . ASP A 1 95 ? 14.720 4.736 -10.814 1.00 89.06 95 ASP A N 1
ATOM 770 C CA . ASP A 1 95 ? 14.185 3.871 -9.755 1.00 89.06 95 ASP A CA 1
ATOM 771 C C . ASP A 1 95 ? 14.515 4.475 -8.390 1.00 89.06 95 ASP A C 1
ATOM 773 O O . ASP A 1 95 ? 15.459 4.079 -7.710 1.00 89.06 95 ASP A O 1
ATOM 777 N N . LYS A 1 96 ? 13.716 5.472 -7.994 1.00 83.00 96 LYS A N 1
ATOM 778 C CA . LYS A 1 96 ? 13.931 6.233 -6.755 1.00 83.00 96 LYS A CA 1
ATOM 779 C C . LYS A 1 96 ? 13.948 5.357 -5.503 1.00 83.00 96 LYS A C 1
ATOM 781 O O . LYS A 1 96 ? 14.603 5.723 -4.532 1.00 83.00 96 LYS A O 1
ATOM 786 N N . ASP A 1 97 ? 13.231 4.237 -5.534 1.00 80.81 97 ASP A N 1
ATOM 787 C CA . ASP A 1 97 ? 13.098 3.335 -4.393 1.00 80.81 97 ASP A CA 1
ATOM 788 C C . ASP A 1 97 ? 14.146 2.209 -4.413 1.00 80.81 97 ASP A C 1
ATOM 790 O O . ASP A 1 97 ? 14.299 1.490 -3.426 1.00 80.81 97 ASP A O 1
ATOM 794 N N . GLY A 1 98 ? 14.857 2.024 -5.533 1.00 83.25 98 GLY A N 1
ATOM 795 C CA . GLY A 1 98 ? 15.844 0.956 -5.719 1.00 83.25 98 GLY A CA 1
ATOM 796 C C . GLY A 1 98 ? 15.251 -0.458 -5.667 1.00 83.25 98 GLY A C 1
ATOM 797 O O . GLY A 1 98 ? 15.955 -1.414 -5.336 1.00 83.25 98 GLY A O 1
ATOM 798 N N . LEU A 1 99 ? 13.949 -0.612 -5.937 1.00 83.06 99 LEU A N 1
ATOM 799 C CA . LEU A 1 99 ? 13.225 -1.878 -5.762 1.00 83.06 99 LEU A CA 1
ATOM 800 C C . LEU A 1 99 ? 13.204 -2.760 -7.011 1.00 83.06 99 LEU A C 1
ATOM 802 O O . LEU A 1 99 ? 12.908 -3.954 -6.906 1.00 83.06 99 LEU A O 1
ATOM 806 N N . PHE A 1 100 ? 13.504 -2.196 -8.179 1.00 84.81 100 PHE A N 1
ATOM 807 C CA . PHE A 1 100 ? 13.269 -2.824 -9.475 1.00 84.81 100 PHE A CA 1
ATOM 808 C C . PHE A 1 100 ? 14.538 -3.158 -10.246 1.00 84.81 100 PHE A C 1
ATOM 810 O O . PHE A 1 100 ? 14.417 -3.714 -11.331 1.00 84.81 100 PHE A O 1
ATOM 817 N N . GLY A 1 101 ? 15.735 -2.916 -9.705 1.00 77.88 101 GLY A N 1
ATOM 818 C CA . GLY A 1 101 ? 16.998 -3.192 -10.410 1.00 77.88 101 GLY A CA 1
ATOM 819 C C . GLY A 1 101 ? 17.186 -4.640 -10.900 1.00 77.88 101 GLY A C 1
ATOM 820 O O . GLY A 1 101 ? 18.016 -4.882 -11.765 1.00 77.88 101 GLY A O 1
ATOM 821 N N . LEU A 1 102 ? 16.407 -5.602 -10.384 1.00 79.94 102 LEU A N 1
ATOM 822 C CA . LEU A 1 102 ? 16.383 -6.998 -10.853 1.00 79.94 102 LEU A CA 1
ATOM 823 C C . LEU A 1 102 ? 15.297 -7.299 -11.905 1.00 79.94 102 LEU A C 1
ATOM 825 O O . LEU A 1 102 ? 15.328 -8.361 -12.519 1.00 79.94 102 LEU A O 1
ATOM 829 N N . GLN A 1 103 ? 14.299 -6.426 -12.064 1.00 83.44 103 GLN A N 1
ATOM 830 C CA . GLN A 1 103 ? 13.136 -6.634 -12.943 1.00 83.44 103 GLN A CA 1
ATOM 831 C C . GLN A 1 103 ? 13.075 -5.647 -14.109 1.00 83.44 103 GLN A C 1
ATOM 833 O O . GLN A 1 103 ? 12.467 -5.955 -15.130 1.00 83.44 103 GLN A O 1
ATOM 838 N N . LEU A 1 104 ? 13.655 -4.460 -13.939 1.00 88.75 104 LEU A N 1
ATOM 839 C CA . LEU A 1 104 ? 13.634 -3.367 -14.898 1.00 88.75 104 LEU A CA 1
ATOM 840 C C . LEU A 1 104 ? 15.042 -2.820 -15.091 1.00 88.75 104 LEU A C 1
ATOM 842 O O . LEU A 1 104 ? 15.823 -2.713 -14.147 1.00 88.75 104 LEU A O 1
ATOM 846 N N . ASN A 1 105 ? 15.324 -2.400 -16.317 1.00 89.56 105 ASN A N 1
ATOM 847 C CA . ASN A 1 105 ? 16.575 -1.745 -16.655 1.00 89.56 105 ASN A CA 1
ATOM 848 C C . ASN A 1 105 ? 16.481 -0.257 -16.300 1.00 89.56 105 ASN A C 1
ATOM 850 O O . ASN A 1 105 ? 15.732 0.492 -16.935 1.00 89.56 105 ASN A O 1
ATOM 854 N N . VAL A 1 106 ? 17.223 0.164 -15.275 1.00 91.25 106 VAL A N 1
ATOM 855 C CA . VAL A 1 106 ? 17.219 1.548 -14.785 1.00 91.25 106 VAL A CA 1
ATOM 856 C C . VAL A 1 106 ? 18.281 2.355 -15.529 1.00 91.25 106 VAL A C 1
ATOM 858 O O . VAL A 1 106 ? 19.477 2.220 -15.279 1.00 91.25 106 VAL A O 1
ATOM 861 N N . LEU A 1 107 ? 17.847 3.192 -16.472 1.00 89.38 107 LEU A N 1
ATOM 862 C CA . LEU A 1 107 ? 18.745 3.841 -17.429 1.00 89.38 107 LEU A CA 1
ATOM 863 C C . LEU A 1 107 ? 19.660 4.901 -16.797 1.00 89.38 107 LEU A C 1
ATOM 865 O O . LEU A 1 107 ? 20.754 5.116 -17.317 1.00 89.38 107 LEU A O 1
ATOM 869 N N . GLU A 1 108 ? 19.273 5.528 -15.679 1.00 89.19 108 GLU A N 1
ATOM 870 C CA . GLU A 1 108 ? 20.129 6.501 -14.972 1.00 89.19 108 GLU A CA 1
ATOM 871 C C . GLU A 1 108 ? 21.457 5.909 -14.483 1.00 89.19 108 GLU A C 1
ATOM 873 O O . GLU A 1 108 ? 22.437 6.635 -14.338 1.00 89.19 108 GLU A O 1
ATOM 878 N N . ASN A 1 109 ? 21.511 4.588 -14.288 1.00 86.25 109 ASN A N 1
ATOM 879 C CA . ASN A 1 109 ? 22.725 3.890 -13.872 1.00 86.25 109 ASN A CA 1
ATOM 880 C C . ASN A 1 109 ? 23.741 3.738 -15.013 1.00 86.25 109 ASN A C 1
ATOM 882 O O . ASN A 1 109 ? 24.912 3.455 -14.765 1.00 86.25 109 ASN A O 1
ATOM 886 N N . HIS A 1 110 ? 23.298 3.909 -16.260 1.00 81.50 110 HIS A N 1
ATOM 887 C CA . HIS A 1 110 ? 24.088 3.624 -17.457 1.00 81.50 110 HIS A CA 1
ATOM 888 C C . HIS A 1 110 ? 24.328 4.862 -18.327 1.00 81.50 110 HIS A C 1
ATOM 890 O O . HIS A 1 110 ? 25.314 4.914 -19.064 1.00 81.50 110 HIS A O 1
ATOM 896 N N . TYR A 1 111 ? 23.439 5.856 -18.258 1.00 81.69 111 TYR A N 1
ATOM 897 C CA . TYR A 1 111 ? 23.390 6.969 -19.200 1.00 81.69 111 TYR A CA 1
ATOM 898 C C . TYR A 1 111 ? 23.347 8.335 -18.518 1.00 81.69 111 TYR A C 1
ATOM 900 O O . TYR A 1 111 ? 22.740 8.520 -17.466 1.00 81.69 111 TYR A O 1
ATOM 908 N N . GLU A 1 112 ? 23.944 9.333 -19.175 1.00 80.88 112 GLU A N 1
ATOM 909 C CA . GLU A 1 112 ? 23.899 10.720 -18.717 1.00 80.88 112 GLU A CA 1
ATOM 910 C C . GLU A 1 112 ? 22.481 11.323 -18.794 1.00 80.88 112 GLU A C 1
ATOM 912 O O . GLU A 1 112 ? 21.710 10.983 -19.699 1.00 80.88 112 GLU A O 1
ATOM 917 N N . PRO A 1 113 ? 22.141 12.312 -17.941 1.00 82.81 113 PRO A N 1
ATOM 918 C CA . PRO A 1 113 ? 20.797 12.897 -17.873 1.00 82.81 113 PRO A CA 1
ATOM 919 C C . PRO A 1 113 ? 20.228 13.401 -19.207 1.00 82.81 113 PRO A C 1
ATOM 921 O O . PRO A 1 113 ? 19.025 13.301 -19.449 1.00 82.81 113 PRO A O 1
ATOM 924 N N . LYS A 1 114 ? 21.080 13.920 -20.102 1.00 79.75 114 LYS A N 1
ATOM 925 C CA . LYS A 1 114 ? 20.649 14.387 -21.430 1.00 79.75 114 LYS A CA 1
ATOM 926 C C . LYS A 1 114 ? 20.076 13.244 -22.276 1.00 79.75 114 LYS A C 1
ATOM 928 O O . LYS A 1 114 ? 19.071 13.435 -22.957 1.00 79.75 114 LYS A O 1
ATOM 933 N N . LEU A 1 115 ? 20.672 12.051 -22.201 1.00 81.56 115 LEU A N 1
ATOM 934 C CA . LEU A 1 115 ? 20.210 10.860 -22.923 1.00 81.56 115 LEU A CA 1
ATOM 935 C C . LEU A 1 115 ? 18.914 10.298 -22.341 1.00 81.56 115 LEU A C 1
ATOM 937 O O . LEU A 1 115 ? 18.067 9.827 -23.094 1.00 81.56 115 LEU A O 1
ATOM 941 N N . LEU A 1 116 ? 18.703 10.413 -21.028 1.00 87.00 116 LEU A N 1
ATOM 942 C CA . LEU A 1 116 ? 17.445 9.993 -20.399 1.00 87.00 116 LEU A CA 1
ATOM 943 C C . LEU A 1 116 ? 16.243 10.744 -20.988 1.00 87.00 116 LEU A C 1
ATOM 945 O O . LEU A 1 116 ? 15.216 10.138 -21.300 1.00 87.00 116 LEU A O 1
ATOM 949 N N . HIS A 1 117 ? 16.390 12.053 -21.220 1.00 86.06 117 HIS A N 1
ATOM 950 C CA . HIS A 1 117 ? 15.351 12.850 -21.870 1.00 86.06 117 HIS A CA 1
ATOM 951 C C . HIS A 1 117 ? 15.065 12.378 -23.306 1.00 86.06 117 HIS A C 1
ATOM 953 O O . HIS A 1 117 ? 13.907 12.314 -23.731 1.00 86.06 117 HIS A O 1
ATOM 959 N N . PHE A 1 118 ? 16.107 11.997 -24.048 1.00 84.06 118 PHE A N 1
ATOM 960 C CA . PHE A 1 118 ? 15.963 11.434 -25.388 1.00 84.06 118 PHE A CA 1
ATOM 961 C C . PHE A 1 118 ? 15.211 10.095 -25.374 1.00 84.06 118 PHE A C 1
ATOM 963 O O . PHE A 1 118 ? 14.264 9.918 -26.141 1.00 84.06 118 PHE A O 1
ATOM 970 N N . PHE A 1 119 ? 15.559 9.175 -24.470 1.00 87.12 119 PHE A N 1
ATOM 971 C CA . PHE A 1 119 ? 14.853 7.897 -24.345 1.00 87.12 119 PHE A CA 1
ATOM 972 C C . PHE A 1 119 ? 13.380 8.086 -23.973 1.00 87.12 119 PHE A C 1
ATOM 974 O O . PHE A 1 119 ? 12.506 7.413 -24.522 1.00 87.12 119 PHE A O 1
ATOM 981 N N . SER A 1 120 ? 13.081 9.052 -23.105 1.00 89.56 120 SER A N 1
ATOM 982 C CA . SER A 1 120 ? 11.699 9.380 -22.763 1.00 89.56 120 SER A CA 1
ATOM 983 C C . SER A 1 120 ? 10.910 9.921 -23.957 1.00 89.56 120 SER A C 1
ATOM 985 O O . SER A 1 120 ? 9.814 9.448 -24.240 1.00 89.56 120 SER A O 1
ATOM 987 N N . SER A 1 121 ? 11.480 10.877 -24.694 1.00 85.50 121 SER A N 1
ATOM 988 C CA . SER A 1 121 ? 10.798 11.560 -25.802 1.00 85.50 121 SER A CA 1
ATOM 989 C C . SER A 1 121 ? 10.692 10.725 -27.080 1.00 85.50 121 SER A C 1
ATOM 991 O O . SER A 1 121 ? 9.660 10.756 -27.746 1.00 85.50 121 SER A O 1
ATOM 993 N N . SER A 1 122 ? 11.739 9.975 -27.429 1.00 81.88 122 SER A N 1
ATOM 994 C CA . SER A 1 122 ? 11.846 9.287 -28.725 1.00 81.88 122 SER A CA 1
ATOM 995 C C . SER A 1 122 ? 11.470 7.806 -28.659 1.00 81.88 122 SER A C 1
ATOM 997 O O . SER A 1 122 ? 10.951 7.259 -29.632 1.00 81.88 122 SER A O 1
ATOM 999 N N . PHE A 1 123 ? 11.696 7.158 -27.512 1.00 85.19 123 PHE A N 1
ATOM 1000 C CA . PHE A 1 123 ? 11.423 5.729 -27.305 1.00 85.19 123 PHE A CA 1
ATOM 1001 C C . PHE A 1 123 ? 10.239 5.490 -26.361 1.00 85.19 123 PHE A C 1
ATOM 1003 O O . PHE A 1 123 ? 9.881 4.341 -26.116 1.00 85.19 123 PHE A O 1
ATOM 1010 N N . ASN A 1 124 ? 9.602 6.562 -25.871 1.00 88.31 124 ASN A N 1
ATOM 1011 C CA . ASN A 1 124 ? 8.499 6.510 -24.912 1.00 88.31 124 ASN A CA 1
ATOM 1012 C C . ASN A 1 124 ? 8.866 5.736 -23.631 1.00 88.31 124 ASN A C 1
ATOM 1014 O O . ASN A 1 124 ? 8.021 5.067 -23.033 1.00 88.31 124 ASN A O 1
ATOM 1018 N N . VAL A 1 125 ? 10.138 5.811 -23.212 1.00 91.25 125 VAL A N 1
ATOM 1019 C CA . VAL A 1 125 ? 10.573 5.214 -21.947 1.00 91.25 125 VAL A CA 1
ATOM 1020 C C . VAL A 1 125 ? 9.947 5.986 -20.798 1.00 91.25 125 VAL A C 1
ATOM 1022 O O . VAL A 1 125 ? 10.058 7.211 -20.672 1.00 91.25 125 VAL A O 1
ATOM 1025 N N . ARG A 1 126 ? 9.285 5.233 -19.934 1.00 92.00 126 ARG A N 1
ATOM 1026 C CA . ARG A 1 126 ? 8.634 5.731 -18.729 1.00 92.00 126 ARG A CA 1
ATOM 1027 C C . ARG A 1 126 ? 9.648 6.262 -17.716 1.00 92.00 126 ARG A C 1
ATOM 1029 O O . ARG A 1 126 ? 10.693 5.665 -17.470 1.00 92.00 126 ARG A O 1
ATOM 1036 N N . SER A 1 127 ? 9.301 7.382 -17.083 1.00 90.81 127 SER A N 1
ATOM 1037 C CA . SER A 1 127 ? 10.186 8.058 -16.128 1.00 90.81 127 SER A CA 1
ATOM 1038 C C . SER A 1 127 ? 10.433 7.252 -14.850 1.00 90.81 127 SER A C 1
ATOM 1040 O O . SER A 1 127 ? 11.497 7.382 -14.252 1.00 90.81 127 SER A O 1
ATOM 1042 N N . SER A 1 128 ? 9.457 6.464 -14.404 1.00 89.12 128 SER A N 1
ATOM 1043 C CA . SER A 1 128 ? 9.520 5.687 -13.161 1.00 89.12 128 SER A CA 1
ATOM 1044 C C . SER A 1 128 ? 8.659 4.424 -13.281 1.00 89.12 128 SER A C 1
ATOM 1046 O O . SER A 1 128 ? 7.801 4.369 -14.175 1.00 89.12 128 SER A O 1
ATOM 1048 N N . PRO A 1 129 ? 8.859 3.421 -12.406 1.00 90.12 129 PRO A N 1
ATOM 1049 C CA . PRO A 1 129 ? 7.990 2.254 -12.330 1.00 90.12 129 PRO A CA 1
ATOM 1050 C C . PRO A 1 129 ? 6.526 2.663 -12.123 1.00 90.12 129 PRO A C 1
ATOM 1052 O O . PRO A 1 129 ? 6.209 3.626 -11.424 1.00 90.12 129 PRO A O 1
ATOM 1055 N N . SER A 1 130 ? 5.624 1.941 -12.774 1.00 87.69 130 SER A N 1
ATOM 1056 C CA . SER A 1 130 ? 4.183 2.175 -12.728 1.00 87.69 130 SER A CA 1
ATOM 1057 C C . SER A 1 130 ? 3.521 1.349 -11.629 1.00 87.69 130 SER A C 1
ATOM 1059 O O . SER A 1 130 ? 4.090 0.373 -11.141 1.00 87.69 130 SER A O 1
ATOM 1061 N N . PHE A 1 131 ? 2.269 1.681 -11.297 1.00 85.75 131 PHE A N 1
ATOM 1062 C CA . PHE A 1 131 ? 1.449 0.878 -10.385 1.00 85.75 131 PHE A CA 1
ATOM 1063 C C . PHE A 1 131 ? 1.463 -0.617 -10.736 1.00 85.75 131 PHE A C 1
ATOM 1065 O O . PHE A 1 131 ? 1.577 -1.446 -9.840 1.00 85.75 131 PHE A O 1
ATOM 1072 N N . ASP A 1 132 ? 1.406 -0.967 -12.025 1.00 86.81 132 ASP A N 1
ATOM 1073 C CA . ASP A 1 132 ? 1.381 -2.365 -12.456 1.00 86.81 132 ASP A CA 1
ATOM 1074 C C . ASP A 1 132 ? 2.695 -3.098 -12.141 1.00 86.81 132 ASP A C 1
ATOM 1076 O O . ASP A 1 132 ? 2.668 -4.299 -11.878 1.00 86.81 132 ASP A O 1
ATOM 1080 N N . ASP A 1 133 ? 3.838 -2.405 -12.110 1.00 87.75 133 ASP A N 1
ATOM 1081 C CA . ASP A 1 133 ? 5.120 -3.008 -11.721 1.00 87.75 133 ASP A CA 1
ATOM 1082 C C . ASP A 1 133 ? 5.178 -3.239 -10.217 1.00 87.75 133 ASP A C 1
ATOM 1084 O O . ASP A 1 133 ? 5.497 -4.348 -9.796 1.00 87.75 133 ASP A O 1
ATOM 1088 N N . TYR A 1 134 ? 4.797 -2.245 -9.404 1.00 86.56 134 TYR A N 1
ATOM 1089 C CA . TYR A 1 134 ? 4.688 -2.421 -7.949 1.00 86.56 134 TYR A CA 1
ATOM 1090 C C . TYR A 1 134 ? 3.695 -3.530 -7.604 1.00 86.56 134 TYR A C 1
ATOM 1092 O O . TYR A 1 134 ? 3.949 -4.336 -6.713 1.00 86.56 134 TYR A O 1
ATOM 1100 N N . PHE A 1 135 ? 2.581 -3.613 -8.330 1.00 86.12 135 PHE A N 1
ATOM 1101 C CA . PHE A 1 135 ? 1.563 -4.633 -8.124 1.00 86.12 135 PHE A CA 1
ATOM 1102 C C . PHE A 1 135 ? 2.037 -6.034 -8.521 1.00 86.12 135 PHE A C 1
ATOM 1104 O O . PHE A 1 135 ? 1.802 -6.997 -7.787 1.00 86.12 135 PHE A O 1
ATOM 1111 N N . LYS A 1 136 ? 2.752 -6.170 -9.645 1.00 87.12 136 LYS A N 1
ATOM 1112 C CA . LYS A 1 136 ? 3.419 -7.429 -10.013 1.00 87.12 136 LYS A CA 1
ATOM 1113 C C . LYS A 1 136 ? 4.438 -7.823 -8.953 1.00 87.12 136 LYS A C 1
ATOM 1115 O O . LYS A 1 136 ? 4.393 -8.949 -8.470 1.00 87.12 136 LYS A O 1
ATOM 1120 N N . LEU A 1 137 ? 5.301 -6.892 -8.557 1.00 84.88 137 LEU A N 1
ATOM 1121 C CA . LEU A 1 137 ? 6.320 -7.102 -7.539 1.00 84.88 137 LEU A CA 1
ATOM 1122 C C . LEU A 1 137 ? 5.684 -7.587 -6.224 1.00 84.88 137 LEU A C 1
ATOM 1124 O O . LEU A 1 137 ? 6.116 -8.602 -5.682 1.00 84.88 137 LEU A O 1
ATOM 1128 N N . TRP A 1 138 ? 4.598 -6.945 -5.782 1.00 84.81 138 TRP A N 1
ATOM 1129 C CA . TRP A 1 138 ? 3.831 -7.319 -4.590 1.00 84.81 138 TRP A CA 1
ATOM 1130 C C . TRP A 1 138 ? 3.355 -8.775 -4.608 1.00 84.81 138 TRP A C 1
ATOM 1132 O O . TRP A 1 138 ? 3.483 -9.479 -3.609 1.00 84.81 138 TRP A O 1
ATOM 1142 N N . LYS A 1 139 ? 2.849 -9.262 -5.750 1.00 83.00 139 LYS A N 1
ATOM 1143 C CA . LYS A 1 139 ? 2.356 -10.646 -5.887 1.00 83.00 139 LYS A CA 1
ATOM 1144 C C . LYS A 1 139 ? 3.443 -11.704 -5.671 1.00 83.00 139 LYS A C 1
ATOM 1146 O O . LYS A 1 139 ? 3.116 -12.815 -5.254 1.00 83.00 139 LYS A O 1
ATOM 1151 N N . PHE A 1 140 ? 4.706 -11.380 -5.947 1.00 78.00 140 PHE A N 1
ATOM 1152 C CA . PHE A 1 140 ? 5.825 -12.320 -5.830 1.00 78.00 140 PHE A CA 1
ATOM 1153 C C . PHE A 1 140 ? 6.588 -12.215 -4.504 1.00 78.00 140 PHE A C 1
ATOM 1155 O O . PHE A 1 140 ? 7.377 -13.108 -4.191 1.00 78.00 140 PHE A O 1
ATOM 1162 N N . MET A 1 141 ? 6.356 -11.170 -3.705 1.00 73.75 141 MET A N 1
ATOM 1163 C CA . MET A 1 141 ? 7.028 -11.023 -2.415 1.00 73.75 141 MET A CA 1
ATOM 1164 C C . MET A 1 141 ? 6.452 -11.981 -1.361 1.00 73.75 141 MET A C 1
ATOM 1166 O O . MET A 1 141 ? 5.253 -12.252 -1.321 1.00 73.75 141 MET A O 1
ATOM 1170 N N . LYS A 1 142 ? 7.318 -12.493 -0.480 1.00 70.12 142 LYS A N 1
ATOM 1171 C CA . LYS A 1 142 ? 6.922 -13.285 0.703 1.00 70.12 142 LYS A CA 1
ATOM 1172 C C . LYS A 1 142 ? 7.219 -12.562 2.013 1.00 70.12 142 LYS A C 1
ATOM 1174 O O . LYS A 1 142 ? 6.400 -12.606 2.922 1.00 70.12 142 LYS A O 1
ATOM 1179 N N . ILE A 1 143 ? 8.375 -11.910 2.076 1.00 66.44 143 ILE A N 1
ATOM 1180 C CA . ILE A 1 143 ? 8.838 -11.089 3.194 1.00 66.44 143 ILE A CA 1
ATOM 1181 C C . ILE A 1 143 ? 9.052 -9.690 2.634 1.00 66.44 143 ILE A C 1
ATOM 1183 O O . ILE A 1 143 ? 9.581 -9.550 1.526 1.00 66.44 143 ILE A O 1
ATOM 1187 N N . ILE A 1 144 ? 8.597 -8.678 3.364 1.00 74.12 144 ILE A N 1
ATOM 1188 C CA . ILE A 1 144 ? 8.670 -7.285 2.937 1.00 74.12 144 ILE A CA 1
ATOM 1189 C C . ILE A 1 144 ? 9.282 -6.465 4.075 1.00 74.12 144 ILE A C 1
ATOM 1191 O O . ILE A 1 144 ? 8.992 -6.703 5.242 1.00 74.12 144 ILE A O 1
ATOM 1195 N N . ASP A 1 145 ? 10.143 -5.511 3.738 1.00 76.56 145 ASP A N 1
ATOM 1196 C CA . ASP A 1 145 ? 10.605 -4.492 4.679 1.00 76.56 145 ASP A CA 1
ATOM 1197 C C . ASP A 1 145 ? 9.637 -3.291 4.710 1.00 76.56 145 ASP A C 1
ATOM 1199 O O . ASP A 1 145 ? 8.807 -3.085 3.818 1.00 76.56 145 ASP A O 1
ATOM 1203 N N . THR A 1 146 ? 9.733 -2.459 5.745 1.00 75.75 146 THR A N 1
ATOM 1204 C CA . THR A 1 146 ? 8.863 -1.283 5.898 1.00 75.75 146 THR A CA 1
ATOM 1205 C C . THR A 1 146 ? 8.944 -0.322 4.705 1.00 75.75 146 THR A C 1
ATOM 1207 O O . THR A 1 146 ? 7.923 0.247 4.315 1.00 75.75 146 THR A O 1
ATOM 1210 N N . CYS A 1 147 ? 10.117 -0.168 4.081 1.00 76.06 147 CYS A N 1
ATOM 1211 C CA . CYS A 1 147 ? 10.313 0.727 2.938 1.00 76.06 147 CYS A CA 1
ATOM 1212 C C . CYS A 1 147 ? 9.508 0.260 1.720 1.00 76.06 147 CYS A C 1
ATOM 1214 O O . CYS A 1 147 ? 8.769 1.040 1.130 1.00 76.06 147 CYS A O 1
ATOM 1216 N N . ARG A 1 148 ? 9.553 -1.030 1.388 1.00 79.06 148 ARG A N 1
ATOM 1217 C CA . ARG A 1 148 ? 8.787 -1.622 0.281 1.00 79.06 148 ARG A CA 1
ATOM 1218 C C . ARG A 1 148 ? 7.280 -1.495 0.479 1.00 79.06 148 ARG A C 1
ATOM 1220 O O . ARG A 1 148 ? 6.563 -1.219 -0.483 1.00 79.06 148 ARG A O 1
ATOM 1227 N N . VAL A 1 149 ? 6.793 -1.666 1.712 1.00 81.00 149 VAL A N 1
ATOM 1228 C CA . VAL A 1 149 ? 5.376 -1.438 2.045 1.00 81.00 149 VAL A CA 1
ATOM 1229 C C . VAL A 1 149 ? 4.998 0.024 1.821 1.00 81.00 149 VAL A C 1
ATOM 1231 O O . VAL A 1 149 ? 3.968 0.300 1.206 1.00 81.00 149 VAL A O 1
ATOM 1234 N N . LEU A 1 150 ? 5.835 0.953 2.286 1.00 80.00 150 LEU A N 1
ATOM 1235 C CA . LEU A 1 150 ? 5.634 2.388 2.094 1.00 80.00 150 LEU A CA 1
ATOM 1236 C C . LEU A 1 150 ? 5.580 2.755 0.607 1.00 80.00 150 LEU A C 1
ATOM 1238 O O . LEU A 1 150 ? 4.595 3.356 0.179 1.00 80.00 150 LEU A O 1
ATOM 1242 N N . CYS A 1 151 ? 6.564 2.327 -0.185 1.00 81.50 151 CYS A N 1
ATOM 1243 C CA . CYS A 1 151 ? 6.633 2.611 -1.619 1.00 81.50 151 CYS A CA 1
ATOM 1244 C C . CYS A 1 151 ? 5.425 2.037 -2.377 1.00 81.50 151 CYS A C 1
ATOM 1246 O O . CYS A 1 151 ? 4.826 2.720 -3.211 1.00 81.50 151 CYS A O 1
ATOM 1248 N N . PHE A 1 152 ? 5.002 0.805 -2.056 1.00 85.75 152 PHE A N 1
ATOM 1249 C CA . PHE A 1 152 ? 3.815 0.197 -2.666 1.00 85.75 152 PHE A CA 1
ATOM 1250 C C . PHE A 1 152 ? 2.547 1.014 -2.394 1.00 85.75 152 PHE A C 1
ATOM 1252 O O . PHE A 1 152 ? 1.784 1.305 -3.322 1.00 85.75 152 PHE A O 1
ATOM 1259 N N . TRP A 1 153 ? 2.307 1.396 -1.136 1.00 84.94 153 TRP A N 1
ATOM 1260 C CA . TRP A 1 153 ? 1.113 2.163 -0.783 1.00 84.94 153 TRP A CA 1
ATOM 1261 C C . TRP A 1 153 ? 1.163 3.594 -1.301 1.00 84.94 153 TRP A C 1
ATOM 1263 O O . TRP A 1 153 ? 0.134 4.110 -1.739 1.00 84.94 153 TRP A O 1
ATOM 1273 N N . GLU A 1 154 ? 2.338 4.219 -1.321 1.00 83.69 154 GLU A N 1
ATOM 1274 C CA . GLU A 1 154 ? 2.524 5.537 -1.916 1.00 83.69 154 GLU A CA 1
ATOM 1275 C C . GLU A 1 154 ? 2.190 5.508 -3.413 1.00 83.69 154 GLU A C 1
ATOM 1277 O O . GLU A 1 154 ? 1.353 6.291 -3.869 1.00 83.69 154 GLU A O 1
ATOM 1282 N N . CYS A 1 155 ? 2.726 4.537 -4.160 1.00 81.81 155 CYS A N 1
ATOM 1283 C CA . CYS A 1 155 ? 2.392 4.346 -5.571 1.00 81.81 155 CYS A CA 1
ATOM 1284 C C . CYS A 1 155 ? 0.890 4.072 -5.773 1.00 81.81 155 CYS A C 1
ATOM 1286 O O . CYS A 1 155 ? 0.229 4.704 -6.606 1.00 81.81 155 CYS A O 1
ATOM 1288 N N . SER A 1 156 ? 0.316 3.192 -4.948 1.00 81.25 156 SER A N 1
ATOM 1289 C CA . SER A 1 156 ? -1.107 2.836 -4.993 1.00 81.25 156 SER A CA 1
ATOM 1290 C C . SER A 1 156 ? -2.025 4.033 -4.736 1.00 81.25 156 SER A C 1
ATOM 1292 O O . SER A 1 156 ? -3.078 4.156 -5.362 1.00 81.25 156 SER A O 1
ATOM 1294 N N . MET A 1 157 ? -1.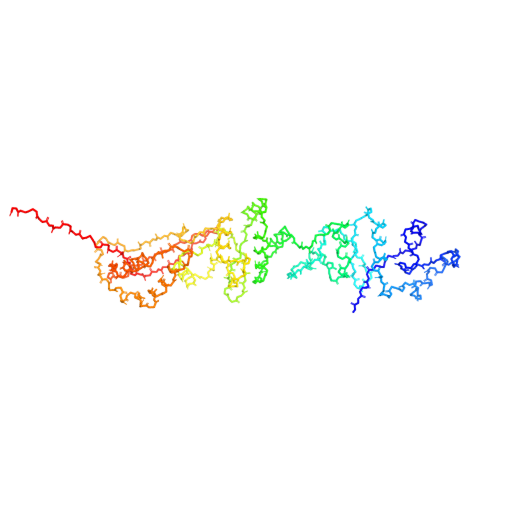636 4.937 -3.835 1.00 76.62 157 MET A N 1
ATOM 1295 C CA . MET A 1 157 ? -2.421 6.120 -3.486 1.00 76.62 157 MET A CA 1
ATOM 1296 C C . MET A 1 157 ? -2.260 7.271 -4.480 1.00 76.62 157 MET A C 1
ATOM 1298 O O . MET A 1 157 ? -3.214 8.026 -4.696 1.00 76.62 157 MET A O 1
ATOM 1302 N N . MET A 1 158 ? -1.090 7.406 -5.111 1.00 75.38 158 MET A N 1
ATOM 1303 C CA . MET A 1 158 ? -0.884 8.376 -6.191 1.00 75.38 158 MET A CA 1
ATOM 1304 C C . MET A 1 158 ? -1.687 8.005 -7.442 1.00 75.38 158 MET A C 1
ATOM 1306 O O . MET A 1 158 ? -2.140 8.885 -8.183 1.00 75.38 158 MET A O 1
ATOM 1310 N N . GLN A 1 159 ? -1.939 6.713 -7.653 1.00 71.56 159 GLN A N 1
ATOM 1311 C CA . GLN A 1 159 ? -2.682 6.238 -8.807 1.00 71.56 159 GLN A CA 1
ATOM 1312 C C . GLN A 1 159 ? -4.191 6.521 -8.685 1.00 71.56 159 GLN A C 1
ATOM 1314 O O . GLN A 1 159 ? -4.936 5.893 -7.935 1.00 71.56 159 GLN A O 1
ATOM 1319 N N . ARG A 1 160 ? -4.695 7.463 -9.496 1.00 64.12 160 ARG A N 1
ATOM 1320 C CA . ARG A 1 160 ? -6.114 7.884 -9.457 1.00 64.12 160 ARG A CA 1
ATOM 1321 C C . ARG A 1 160 ? -7.059 7.077 -10.350 1.00 64.12 160 ARG A C 1
ATOM 1323 O O . ARG A 1 160 ? -8.275 7.256 -10.244 1.00 64.12 160 ARG A O 1
ATOM 1330 N N . SER A 1 161 ? -6.534 6.212 -11.219 1.00 77.06 161 SER A N 1
ATOM 1331 C CA . SER A 1 161 ? -7.344 5.530 -12.235 1.00 77.06 161 SER A CA 1
ATOM 1332 C C . SER A 1 161 ? -8.389 4.587 -11.620 1.00 77.06 161 SER A C 1
ATOM 1334 O O . SER A 1 161 ? -8.126 3.870 -10.654 1.00 77.06 161 SER A O 1
ATOM 1336 N N . SER A 1 162 ? -9.592 4.558 -12.201 1.00 78.06 162 SER A N 1
ATOM 1337 C CA . SER A 1 162 ? -10.659 3.641 -11.774 1.00 78.06 162 SER A CA 1
ATOM 1338 C C . SER A 1 162 ? -10.324 2.173 -12.057 1.00 78.06 162 SER A C 1
ATOM 1340 O O . SER A 1 162 ? -10.855 1.298 -11.378 1.00 78.06 162 SER A O 1
ATOM 1342 N N . ARG A 1 163 ? -9.441 1.907 -13.033 1.00 82.31 163 ARG A N 1
ATOM 1343 C CA . ARG A 1 163 ? -8.890 0.577 -13.322 1.00 82.31 163 ARG A CA 1
ATOM 1344 C C . ARG A 1 163 ? -8.006 0.096 -12.173 1.00 82.31 163 ARG A C 1
ATOM 1346 O O . ARG A 1 163 ? -8.316 -0.935 -11.599 1.00 82.31 163 ARG A O 1
ATOM 1353 N N . ALA A 1 164 ? -6.992 0.872 -11.782 1.00 79.56 164 ALA A N 1
ATOM 1354 C CA . ALA A 1 164 ? -6.072 0.482 -10.709 1.00 79.56 164 ALA A CA 1
ATOM 1355 C C . ALA A 1 164 ? -6.790 0.257 -9.373 1.00 79.56 164 ALA A C 1
ATOM 1357 O O . ALA A 1 164 ? -6.490 -0.698 -8.672 1.00 79.56 164 ALA A O 1
ATOM 1358 N N . LYS A 1 165 ? -7.792 1.086 -9.047 1.00 81.62 165 LYS A N 1
ATOM 1359 C CA . LYS A 1 165 ? -8.613 0.897 -7.840 1.00 81.62 165 LYS A CA 1
ATOM 1360 C C . LYS A 1 165 ? -9.374 -0.432 -7.841 1.00 81.62 165 LYS A C 1
ATOM 1362 O O . LYS A 1 165 ? -9.460 -1.062 -6.796 1.00 81.62 165 LYS A O 1
ATOM 1367 N N . ARG A 1 166 ? -9.913 -0.847 -8.994 1.00 83.50 166 ARG A N 1
ATOM 1368 C CA . ARG A 1 166 ? -10.584 -2.149 -9.146 1.00 83.50 166 ARG A CA 1
ATOM 1369 C C . ARG A 1 166 ? -9.587 -3.294 -9.050 1.00 83.50 166 ARG A C 1
ATOM 1371 O O . ARG A 1 166 ? -9.780 -4.177 -8.235 1.00 83.50 166 ARG A O 1
ATOM 1378 N N . THR A 1 167 ? -8.470 -3.208 -9.770 1.00 85.06 167 THR A N 1
ATOM 1379 C CA . THR A 1 167 ? -7.374 -4.182 -9.673 1.00 85.06 167 THR A CA 1
ATOM 1380 C C . THR A 1 167 ? -6.894 -4.348 -8.228 1.00 85.06 167 THR A C 1
ATOM 1382 O O . THR A 1 167 ? -6.737 -5.465 -7.757 1.00 85.06 167 THR A O 1
ATOM 1385 N N . LEU A 1 168 ? -6.732 -3.254 -7.482 1.00 84.88 168 LEU A N 1
ATOM 1386 C CA . LEU A 1 168 ? -6.363 -3.300 -6.068 1.00 84.88 168 LEU A CA 1
ATOM 1387 C C . LEU A 1 168 ? -7.449 -3.966 -5.201 1.00 84.88 168 LEU A C 1
ATOM 1389 O O . LEU A 1 168 ? -7.120 -4.674 -4.262 1.00 84.88 168 LEU A O 1
ATOM 1393 N N . ALA A 1 169 ? -8.734 -3.751 -5.474 1.00 84.06 169 ALA A N 1
ATOM 1394 C CA . ALA A 1 169 ? -9.806 -4.373 -4.696 1.00 84.06 169 ALA A CA 1
ATOM 1395 C C . ALA A 1 169 ? -9.960 -5.875 -5.004 1.00 84.06 169 ALA A C 1
ATOM 1397 O O . ALA A 1 169 ? -10.109 -6.680 -4.078 1.00 84.06 169 ALA A O 1
ATOM 1398 N N . ASP A 1 170 ? -9.883 -6.235 -6.285 1.00 85.75 170 ASP A N 1
ATOM 1399 C CA . ASP A 1 170 ? -10.219 -7.562 -6.802 1.00 85.75 170 ASP A CA 1
ATOM 1400 C C . ASP A 1 170 ? -9.018 -8.522 -6.747 1.00 85.75 170 ASP A C 1
ATOM 1402 O O . ASP A 1 170 ? -9.151 -9.659 -6.294 1.00 85.75 170 ASP A O 1
ATOM 1406 N N . ASP A 1 171 ? -7.824 -8.058 -7.133 1.00 85.88 171 ASP A N 1
ATOM 1407 C CA . ASP A 1 171 ? -6.641 -8.915 -7.298 1.00 85.88 171 ASP A CA 1
ATOM 1408 C C . ASP A 1 171 ? -5.692 -8.900 -6.084 1.00 85.88 171 ASP A C 1
ATOM 1410 O O . ASP A 1 171 ? -4.768 -9.720 -6.011 1.00 85.88 171 ASP A O 1
ATOM 1414 N N . LEU A 1 172 ? -5.855 -7.962 -5.141 1.00 86.44 172 LEU A N 1
ATOM 1415 C CA . LEU A 1 172 ? -5.012 -7.887 -3.943 1.00 86.44 172 LEU A CA 1
ATOM 1416 C C . LEU A 1 172 ? -5.497 -8.895 -2.897 1.00 86.44 172 LEU A C 1
ATOM 1418 O O . LEU A 1 172 ? -6.331 -8.604 -2.038 1.00 86.44 172 LEU A O 1
ATOM 1422 N N . VAL A 1 173 ? -4.957 -10.108 -2.986 1.00 85.12 173 VAL A N 1
ATOM 1423 C CA . VAL A 1 173 ? -5.319 -11.220 -2.093 1.00 85.12 173 VAL A CA 1
ATOM 1424 C C . VAL A 1 173 ? -4.573 -11.155 -0.763 1.00 85.12 173 VAL A C 1
ATOM 1426 O O . VAL A 1 173 ? -5.086 -11.642 0.241 1.00 85.12 173 VAL A O 1
ATOM 1429 N N . LYS A 1 174 ? -3.370 -10.568 -0.740 1.00 87.25 174 LYS A N 1
ATOM 1430 C CA . LYS A 1 174 ? -2.520 -10.534 0.452 1.00 87.25 174 LYS A CA 1
ATOM 1431 C C . LYS A 1 174 ? -2.153 -9.123 0.883 1.00 87.25 174 LYS A C 1
ATOM 1433 O O . LYS A 1 174 ? -1.818 -8.291 0.039 1.00 87.25 174 LYS A O 1
ATOM 1438 N N . LEU A 1 175 ? -2.165 -8.895 2.192 1.00 85.56 175 LEU A N 1
ATOM 1439 C CA . LEU A 1 175 ? -1.907 -7.613 2.836 1.00 85.56 175 LEU A CA 1
ATOM 1440 C C . LEU A 1 175 ? -0.769 -7.700 3.849 1.00 85.56 175 LEU A C 1
ATOM 1442 O O . LEU A 1 175 ? -0.568 -8.765 4.441 1.00 85.56 175 LEU A O 1
ATOM 1446 N N . PRO A 1 176 ? -0.040 -6.588 4.057 1.00 82.06 176 PRO A N 1
ATOM 1447 C CA . PRO A 1 176 ? 1.045 -6.563 5.014 1.00 82.06 176 PRO A CA 1
ATOM 1448 C C . PRO A 1 176 ? 0.483 -6.513 6.434 1.00 82.06 176 PRO A C 1
ATOM 1450 O O . PRO A 1 176 ? -0.426 -5.732 6.732 1.00 82.06 176 PRO A O 1
ATOM 1453 N N . PHE A 1 177 ? 1.074 -7.291 7.326 1.00 76.31 177 PHE A N 1
ATOM 1454 C CA . PHE A 1 177 ? 0.882 -7.181 8.767 1.00 76.31 177 PHE A CA 1
ATOM 1455 C C . PHE A 1 177 ? 2.241 -7.280 9.463 1.00 76.31 177 PHE A C 1
ATOM 1457 O O . PHE A 1 177 ? 3.188 -7.854 8.923 1.00 76.31 177 PHE A O 1
ATOM 1464 N N . VAL A 1 178 ? 2.341 -6.690 10.651 1.00 68.88 178 VAL A N 1
ATOM 1465 C CA . VAL A 1 178 ? 3.597 -6.634 11.408 1.00 68.88 178 VAL A CA 1
ATOM 1466 C C . VAL A 1 178 ? 3.722 -7.877 12.286 1.00 68.88 178 VAL A C 1
ATOM 1468 O O . VAL A 1 178 ? 2.836 -8.147 13.098 1.00 68.88 178 VAL A O 1
ATOM 1471 N N . LEU A 1 179 ? 4.827 -8.610 12.146 1.00 65.00 179 LEU A N 1
ATOM 1472 C CA . LEU A 1 179 ? 5.237 -9.675 13.055 1.00 65.00 179 LEU A CA 1
ATOM 1473 C C . LEU A 1 179 ? 6.331 -9.125 13.986 1.00 65.00 179 LEU A C 1
ATOM 1475 O O . LEU A 1 179 ? 7.518 -9.219 13.697 1.00 65.00 179 LEU A O 1
ATOM 1479 N N . GLY A 1 180 ? 5.942 -8.521 15.110 1.00 63.72 180 GLY A N 1
ATOM 1480 C CA . GLY A 1 180 ? 6.908 -8.043 16.108 1.00 63.72 180 GLY A CA 1
ATOM 1481 C C . GLY A 1 180 ? 7.903 -6.990 15.584 1.00 63.72 180 GLY A C 1
ATOM 1482 O O . GLY A 1 180 ? 7.505 -6.022 14.937 1.00 63.72 180 GLY A O 1
ATOM 1483 N N . THR A 1 181 ? 9.188 -7.135 15.934 1.00 54.88 181 THR A N 1
ATOM 1484 C CA . THR A 1 181 ? 10.254 -6.137 15.712 1.00 54.88 181 THR A CA 1
ATOM 1485 C C . THR A 1 181 ? 10.813 -6.168 14.283 1.00 54.88 181 THR A C 1
ATOM 1487 O O . THR A 1 181 ? 11.910 -6.672 14.063 1.00 54.88 181 THR A O 1
ATOM 1490 N N . ASP A 1 182 ? 10.059 -5.584 13.349 1.00 60.59 182 ASP A N 1
ATOM 1491 C CA . ASP A 1 182 ? 10.446 -5.185 11.976 1.00 60.59 182 ASP A CA 1
ATOM 1492 C C . ASP A 1 182 ? 10.282 -6.206 10.836 1.00 60.59 182 ASP A C 1
ATOM 1494 O O . ASP A 1 182 ? 10.516 -5.858 9.676 1.00 60.59 182 ASP A O 1
ATOM 1498 N N . GLU A 1 183 ? 9.789 -7.419 11.093 1.00 69.25 183 GLU A N 1
ATOM 1499 C CA . GLU A 1 183 ? 9.433 -8.347 10.012 1.00 69.25 183 GLU A CA 1
ATOM 1500 C C . GLU A 1 183 ? 7.975 -8.146 9.569 1.00 69.25 183 GLU A C 1
ATOM 1502 O O . GLU A 1 183 ? 7.037 -8.295 10.357 1.00 69.25 183 GLU A O 1
ATOM 1507 N N . ILE A 1 184 ? 7.760 -7.810 8.290 1.00 77.31 184 ILE A N 1
ATOM 1508 C CA . ILE A 1 184 ? 6.419 -7.699 7.703 1.00 77.31 184 ILE A CA 1
ATOM 1509 C C . ILE A 1 184 ? 6.160 -8.911 6.815 1.00 77.31 184 ILE A C 1
ATOM 1511 O O . ILE A 1 184 ? 6.885 -9.195 5.855 1.00 77.31 184 ILE A O 1
ATOM 1515 N N . LEU A 1 185 ? 5.069 -9.602 7.121 1.00 77.19 185 LEU A N 1
ATOM 1516 C CA . LEU A 1 185 ? 4.590 -10.748 6.367 1.00 77.19 185 LEU A CA 1
ATOM 1517 C C . LEU A 1 185 ? 3.299 -10.403 5.624 1.00 77.19 185 LEU A C 1
ATOM 1519 O O . LEU A 1 185 ? 2.582 -9.455 5.953 1.00 77.19 185 LEU A O 1
ATOM 1523 N N . LEU A 1 186 ? 3.009 -11.196 4.595 1.00 83.00 186 LEU A N 1
ATOM 1524 C CA . LEU A 1 186 ? 1.802 -11.076 3.788 1.00 83.00 186 LEU A CA 1
ATOM 1525 C C . LEU A 1 186 ? 0.763 -12.133 4.186 1.00 83.00 186 LEU A C 1
ATOM 1527 O O . LEU A 1 186 ? 0.950 -13.318 3.903 1.00 83.00 186 LEU A O 1
ATOM 1531 N N . CYS A 1 187 ? -0.357 -11.700 4.768 1.00 80.19 187 CYS A N 1
ATOM 1532 C CA . CYS A 1 187 ? -1.498 -12.563 5.104 1.00 80.19 187 CYS A CA 1
ATOM 1533 C C . CYS A 1 187 ? -2.661 -12.369 4.139 1.00 80.19 187 CYS A C 1
ATOM 1535 O O . CYS A 1 187 ? -2.754 -11.349 3.460 1.00 80.19 187 CYS A O 1
ATOM 1537 N N . SER A 1 188 ? -3.561 -13.352 4.099 1.00 85.44 188 SER A N 1
ATOM 1538 C CA . SER A 1 188 ? -4.822 -13.251 3.362 1.00 85.44 188 SER A CA 1
ATOM 1539 C C . SER A 1 188 ? -5.599 -12.009 3.792 1.00 85.44 188 SER A C 1
ATOM 1541 O O . SER A 1 188 ? -5.774 -11.767 4.982 1.00 85.44 188 SER A O 1
ATOM 1543 N N . LYS A 1 189 ? -6.118 -11.248 2.826 1.00 88.75 189 LYS A N 1
ATOM 1544 C CA . LYS A 1 189 ? -6.976 -10.078 3.059 1.00 88.75 189 LYS A CA 1
ATOM 1545 C C . LYS A 1 189 ? -8.158 -10.394 3.988 1.00 88.75 189 LYS A C 1
ATOM 1547 O O . LYS A 1 189 ? -8.595 -9.517 4.724 1.00 88.75 189 LYS A O 1
ATOM 1552 N N . SER A 1 190 ? -8.660 -11.629 3.957 1.00 86.62 190 SER A N 1
ATOM 1553 C CA . SER A 1 190 ? -9.794 -12.084 4.772 1.00 86.62 190 SER A CA 1
ATOM 1554 C C . SER A 1 190 ? -9.471 -12.246 6.263 1.00 86.62 190 SER A C 1
ATOM 1556 O O . SER A 1 190 ? -10.399 -12.219 7.075 1.00 86.62 190 SER A O 1
ATOM 1558 N N . ASP A 1 191 ? -8.185 -12.378 6.601 1.00 88.50 191 ASP A N 1
ATOM 1559 C CA . ASP A 1 191 ? -7.677 -12.705 7.945 1.00 88.50 191 ASP A CA 1
ATOM 1560 C C . ASP A 1 191 ? -6.955 -11.528 8.610 1.00 88.50 191 ASP A C 1
ATOM 1562 O O . ASP A 1 191 ? -6.316 -11.689 9.648 1.00 88.50 191 ASP A O 1
ATOM 1566 N N . VAL A 1 192 ? -7.021 -10.347 7.994 1.00 89.94 192 VAL A N 1
ATOM 1567 C CA . VAL A 1 192 ? -6.424 -9.123 8.519 1.00 89.94 192 VAL A CA 1
ATOM 1568 C C . VAL A 1 192 ? -7.524 -8.085 8.717 1.00 89.94 192 VAL A C 1
ATOM 1570 O O . VAL A 1 192 ? -8.438 -7.974 7.902 1.00 89.94 192 VAL A O 1
ATOM 1573 N N . PHE A 1 193 ? -7.435 -7.318 9.802 1.00 90.94 193 PHE A N 1
ATOM 1574 C CA . PHE A 1 193 ? -8.489 -6.421 10.260 1.00 90.94 193 PHE A CA 1
ATOM 1575 C C . PHE A 1 193 ? -7.969 -5.005 10.506 1.00 90.94 193 PHE A C 1
ATOM 1577 O O . PHE A 1 193 ? -6.818 -4.780 10.896 1.00 90.94 193 PHE A O 1
ATOM 1584 N N . ILE A 1 194 ? -8.848 -4.030 10.288 1.00 91.38 194 ILE A N 1
ATOM 1585 C CA . ILE A 1 194 ? -8.635 -2.642 10.692 1.00 91.38 194 ILE A CA 1
ATOM 1586 C C . ILE A 1 194 ? -8.929 -2.522 12.187 1.00 91.38 194 ILE A C 1
ATOM 1588 O O . ILE A 1 194 ? -10.016 -2.875 12.641 1.00 91.38 194 ILE A O 1
ATOM 1592 N N . VAL A 1 195 ? -7.973 -1.969 12.934 1.00 89.50 195 VAL A N 1
ATOM 1593 C CA . VAL A 1 195 ? -8.159 -1.630 14.347 1.00 89.50 195 VAL A CA 1
ATOM 1594 C C . VAL A 1 195 ? -8.999 -0.364 14.465 1.00 89.50 195 VAL A C 1
ATOM 1596 O O . VAL A 1 195 ? -8.516 0.735 14.182 1.00 89.50 195 VAL A O 1
ATOM 1599 N N . ASP A 1 196 ? -10.237 -0.522 14.909 1.00 89.19 196 ASP A N 1
ATOM 1600 C CA . ASP A 1 196 ? -11.148 0.565 15.267 1.00 89.19 196 ASP A CA 1
ATOM 1601 C C . ASP A 1 196 ? -11.530 0.570 16.757 1.00 89.19 196 ASP A C 1
ATOM 1603 O O . ASP A 1 196 ? -11.961 1.603 17.265 1.00 89.19 196 ASP A O 1
ATOM 1607 N N . ASP A 1 197 ? -11.291 -0.536 17.466 1.00 87.75 197 ASP A N 1
ATOM 1608 C CA . ASP A 1 197 ? -11.477 -0.671 18.911 1.00 87.75 197 ASP A CA 1
ATOM 1609 C C . ASP A 1 197 ? -10.133 -0.967 19.604 1.00 87.75 197 ASP A C 1
ATOM 1611 O O . ASP A 1 197 ? -9.466 -1.967 19.319 1.00 87.75 197 ASP A O 1
ATOM 1615 N N . LEU A 1 198 ? -9.720 -0.074 20.509 1.00 86.88 198 LEU A N 1
ATOM 1616 C CA . LEU A 1 198 ? -8.452 -0.186 21.238 1.00 86.88 198 LEU A CA 1
ATOM 1617 C C . LEU A 1 198 ? -8.462 -1.310 22.281 1.00 86.88 198 LEU A C 1
ATOM 1619 O O . LEU A 1 198 ? -7.425 -1.920 22.509 1.00 86.88 198 LEU A O 1
ATOM 1623 N N . LEU A 1 199 ? -9.612 -1.619 22.883 1.00 85.25 199 LEU A N 1
ATOM 1624 C CA . LEU A 1 199 ? -9.715 -2.714 23.847 1.00 85.25 199 LEU A CA 1
ATOM 1625 C C . LEU A 1 199 ? -9.538 -4.051 23.134 1.00 85.25 199 LEU A C 1
ATOM 1627 O O . LEU A 1 199 ? -8.764 -4.893 23.584 1.00 85.25 199 LEU A O 1
ATOM 1631 N N . LEU A 1 200 ? -10.216 -4.237 21.997 1.00 88.75 200 LEU A N 1
ATOM 1632 C CA . LEU A 1 200 ? -10.045 -5.445 21.188 1.00 88.75 200 LEU A CA 1
ATOM 1633 C C . LEU A 1 200 ? -8.605 -5.569 20.694 1.00 88.75 200 LEU A C 1
ATOM 1635 O O . LEU A 1 200 ? -8.041 -6.661 20.736 1.00 88.75 200 LEU A O 1
ATOM 1639 N N . ARG A 1 201 ? -7.989 -4.454 20.287 1.00 88.75 201 ARG A N 1
ATOM 1640 C CA . ARG A 1 201 ? -6.572 -4.431 19.922 1.00 88.75 201 ARG A CA 1
ATOM 1641 C C . ARG A 1 201 ? -5.696 -5.007 21.031 1.00 88.75 201 ARG A C 1
ATOM 1643 O O . ARG A 1 201 ? -4.970 -5.964 20.779 1.00 88.75 201 ARG A O 1
ATOM 1650 N N . ASP A 1 202 ? -5.801 -4.451 22.233 1.00 87.44 202 ASP A N 1
ATOM 1651 C CA . ASP A 1 202 ? -4.958 -4.835 23.363 1.00 87.44 202 ASP A CA 1
ATOM 1652 C C . ASP A 1 202 ? -5.182 -6.302 23.759 1.00 87.44 202 ASP A C 1
ATOM 1654 O O . ASP A 1 202 ? -4.231 -7.018 24.074 1.00 87.44 202 ASP A O 1
ATOM 1658 N N . LEU A 1 203 ? -6.429 -6.784 23.706 1.00 88.56 203 LEU A N 1
ATOM 1659 C CA . LEU A 1 203 ? -6.759 -8.178 24.010 1.00 88.56 203 LEU A CA 1
ATOM 1660 C C . LEU A 1 203 ? -6.139 -9.151 23.004 1.00 88.56 203 LEU A C 1
ATOM 1662 O O . LEU A 1 203 ? -5.490 -10.116 23.410 1.00 88.56 203 LEU A O 1
ATOM 1666 N N . PHE A 1 204 ? -6.316 -8.907 21.706 1.00 88.62 204 PHE A N 1
ATOM 1667 C CA . PHE A 1 204 ? -5.762 -9.790 20.683 1.00 88.62 204 PHE A CA 1
ATOM 1668 C C . PHE A 1 204 ? -4.233 -9.698 20.620 1.00 88.62 204 PHE A C 1
ATOM 1670 O O . PHE A 1 204 ? -3.588 -10.737 20.529 1.00 88.62 204 PHE A O 1
ATOM 1677 N N . GLU A 1 205 ? -3.626 -8.515 20.757 1.00 87.19 205 GLU A N 1
ATOM 1678 C CA . GLU A 1 205 ? -2.158 -8.391 20.814 1.00 87.19 205 GLU A CA 1
ATOM 1679 C C . GLU A 1 205 ? -1.561 -9.114 22.036 1.00 87.19 205 GLU A C 1
ATOM 1681 O O . GLU A 1 205 ? -0.472 -9.678 21.943 1.00 87.19 205 GLU A O 1
ATOM 1686 N N . LYS A 1 206 ? -2.264 -9.129 23.177 1.00 85.38 206 LYS A N 1
ATOM 1687 C CA . LYS A 1 206 ? -1.767 -9.749 24.413 1.00 85.38 206 LYS A CA 1
ATOM 1688 C C . LYS A 1 206 ? -1.962 -11.263 24.467 1.00 85.38 206 LYS A C 1
ATOM 1690 O O . LYS A 1 206 ? -1.098 -11.964 24.991 1.00 85.38 206 LYS A O 1
ATOM 1695 N N . TYR A 1 207 ? -3.113 -11.757 24.013 1.00 83.44 207 TYR A N 1
ATOM 1696 C CA . TYR A 1 207 ? -3.522 -13.148 24.233 1.00 83.44 207 TYR A CA 1
ATOM 1697 C C . TYR A 1 207 ? -3.491 -14.013 22.974 1.00 83.44 207 TYR A C 1
ATOM 1699 O O . TYR A 1 207 ? -3.582 -15.233 23.091 1.00 83.44 207 TYR A O 1
ATOM 1707 N N . SER A 1 208 ? -3.340 -13.423 21.786 1.00 80.62 208 SER A N 1
ATOM 1708 C CA . SER A 1 208 ? -3.166 -14.185 20.550 1.00 80.62 208 SER A CA 1
ATOM 1709 C C . SER A 1 208 ? -1.717 -14.116 20.073 1.00 80.62 208 SER A C 1
ATOM 1711 O O . SER A 1 208 ? -1.094 -13.060 20.048 1.00 80.62 208 SER A O 1
ATOM 1713 N N . SER A 1 209 ? -1.167 -15.261 19.672 1.00 73.31 209 SER A N 1
ATOM 1714 C CA . SER A 1 209 ? 0.162 -15.343 19.056 1.00 73.31 209 SER A CA 1
ATOM 1715 C C . SER A 1 209 ? 0.150 -14.968 17.573 1.00 73.31 209 SER A C 1
ATOM 1717 O O . SER A 1 209 ? 1.209 -14.859 16.956 1.00 73.31 209 SER A O 1
ATOM 1719 N N . ARG A 1 210 ? -1.042 -14.818 16.981 1.00 77.31 210 ARG A N 1
ATOM 1720 C CA . ARG A 1 210 ? -1.235 -14.545 15.560 1.00 77.31 210 ARG A CA 1
ATOM 1721 C C . ARG A 1 210 ? -1.570 -13.062 15.378 1.00 77.31 210 ARG A C 1
ATOM 1723 O O . ARG A 1 210 ? -2.651 -12.640 15.773 1.00 77.31 210 ARG A O 1
ATOM 1730 N N . PRO A 1 211 ? -0.684 -12.255 14.779 1.00 77.06 211 PRO A N 1
ATOM 1731 C CA . PRO A 1 211 ? -1.008 -10.869 14.466 1.00 77.06 211 PRO A CA 1
ATOM 1732 C C . PRO A 1 211 ? -2.099 -10.816 13.389 1.00 77.06 211 PRO A C 1
ATOM 1734 O O . PRO A 1 211 ? -1.961 -11.375 12.302 1.00 77.06 211 PRO A O 1
ATOM 1737 N N . ILE A 1 212 ? -3.191 -10.127 13.707 1.00 86.75 212 ILE A N 1
ATOM 1738 C CA . ILE A 1 212 ? -4.397 -10.041 12.869 1.00 86.75 212 ILE A CA 1
ATOM 1739 C C . ILE A 1 212 ? -4.655 -8.630 12.331 1.00 86.75 212 ILE A C 1
ATOM 1741 O O . ILE A 1 212 ? -5.660 -8.389 11.670 1.00 86.75 212 ILE A O 1
ATOM 1745 N N . PHE A 1 213 ? -3.781 -7.665 12.611 1.00 88.25 213 PHE A N 1
ATOM 1746 C CA . PHE A 1 213 ? -4.019 -6.261 12.280 1.00 88.25 213 PHE A CA 1
ATOM 1747 C C . PHE A 1 213 ? -3.196 -5.790 11.085 1.00 88.25 213 PHE A C 1
ATOM 1749 O O . PHE A 1 213 ? -2.031 -6.154 10.927 1.00 88.25 213 PHE A O 1
ATOM 1756 N N . VAL A 1 214 ? -3.805 -4.945 10.246 1.00 87.69 214 VAL A N 1
ATOM 1757 C CA . VAL A 1 214 ? -3.126 -4.363 9.078 1.00 87.69 214 VAL A CA 1
ATOM 1758 C C . VAL A 1 214 ? -1.898 -3.556 9.496 1.00 87.69 214 VAL A C 1
ATOM 1760 O O . VAL A 1 214 ? -1.949 -2.746 10.426 1.00 87.69 214 VAL A O 1
ATOM 1763 N N . CYS A 1 215 ? -0.799 -3.711 8.758 1.00 82.00 215 CYS A N 1
ATOM 1764 C CA . CYS A 1 215 ? 0.386 -2.890 8.958 1.00 82.00 215 CYS A CA 1
ATOM 1765 C C . CYS A 1 215 ? 0.089 -1.434 8.575 1.00 82.00 215 CYS A C 1
ATOM 1767 O O . CYS A 1 215 ? -0.279 -1.125 7.435 1.00 82.00 215 CYS A O 1
ATOM 1769 N N . CYS A 1 216 ? 0.295 -0.536 9.536 1.00 75.44 216 CYS A N 1
ATOM 1770 C CA . CYS A 1 216 ? 0.329 0.904 9.327 1.00 75.44 216 CYS A CA 1
ATOM 1771 C C . CYS A 1 216 ? 1.730 1.391 9.720 1.00 75.44 216 CYS A C 1
ATOM 1773 O O . CYS A 1 216 ? 2.013 1.458 10.918 1.00 75.44 216 CYS A O 1
ATOM 1775 N N . PRO A 1 217 ? 2.615 1.694 8.757 1.00 68.12 217 PRO A N 1
ATOM 1776 C CA . PRO A 1 217 ? 3.953 2.174 9.076 1.00 68.12 217 PRO A CA 1
ATOM 1777 C C . PRO A 1 217 ? 3.872 3.447 9.933 1.00 68.12 217 PRO A C 1
ATOM 1779 O O . PRO A 1 217 ? 3.040 4.321 9.692 1.00 68.12 217 PRO A O 1
ATOM 1782 N N . GLN A 1 218 ? 4.717 3.535 10.966 1.00 62.69 218 GLN A N 1
ATOM 1783 C CA . GLN A 1 218 ? 4.681 4.629 11.950 1.00 62.69 218 GLN A CA 1
ATOM 1784 C C . GLN A 1 218 ? 5.064 5.994 11.356 1.00 62.69 218 GLN A C 1
ATOM 1786 O O . GLN A 1 218 ? 4.731 7.034 11.926 1.00 62.69 218 GLN A O 1
ATOM 1791 N N . GLN A 1 219 ? 5.756 6.006 10.216 1.00 63.69 219 GLN A N 1
ATOM 1792 C CA . GLN A 1 219 ? 6.161 7.235 9.548 1.00 63.69 219 GLN A CA 1
ATOM 1793 C C . GLN A 1 219 ? 4.959 7.888 8.862 1.00 63.69 219 GLN A C 1
ATOM 1795 O O . GLN A 1 219 ? 4.462 7.415 7.842 1.00 63.69 219 GLN A O 1
ATOM 1800 N N . ASN A 1 220 ? 4.510 9.015 9.416 1.00 58.06 220 ASN A N 1
ATOM 1801 C CA . ASN A 1 220 ? 3.517 9.863 8.769 1.00 58.06 220 ASN A CA 1
ATOM 1802 C C . ASN A 1 220 ? 4.186 10.649 7.633 1.00 58.06 220 ASN A C 1
ATOM 1804 O O . ASN A 1 220 ? 4.655 11.770 7.831 1.00 58.06 220 ASN A O 1
ATOM 1808 N N . LEU A 1 221 ? 4.222 10.067 6.436 1.00 65.50 221 LEU A N 1
ATOM 1809 C CA . LEU A 1 221 ? 4.542 10.807 5.218 1.00 65.50 221 LEU A CA 1
ATOM 1810 C C . LEU A 1 221 ? 3.334 11.680 4.820 1.00 65.50 221 LEU A C 1
ATOM 1812 O O . LEU A 1 221 ? 2.195 11.216 4.906 1.00 65.50 221 LEU A O 1
ATOM 1816 N N . PRO A 1 222 ? 3.528 12.927 4.347 1.00 67.56 222 PRO A N 1
ATOM 1817 C CA . PRO A 1 222 ? 2.419 13.790 3.919 1.00 67.56 222 PRO A CA 1
ATOM 1818 C C . PRO A 1 222 ? 1.558 13.175 2.801 1.00 67.56 222 PRO A C 1
ATOM 1820 O O . PRO A 1 222 ? 0.348 13.408 2.732 1.00 67.56 222 PRO A O 1
ATOM 1823 N N . SER A 1 223 ? 2.177 12.377 1.924 1.00 69.00 223 SER A N 1
ATOM 1824 C CA . SER A 1 223 ? 1.512 11.598 0.875 1.00 69.00 223 SER A CA 1
ATOM 1825 C C . SER A 1 223 ? 0.711 10.422 1.448 1.00 69.00 223 SER A C 1
ATOM 1827 O O . SER A 1 223 ? -0.405 10.164 0.985 1.00 69.00 223 SER A O 1
ATOM 1829 N N . LEU A 1 224 ? 1.234 9.780 2.499 1.00 73.56 224 LEU A N 1
ATOM 1830 C CA . LEU A 1 224 ? 0.741 8.547 3.110 1.00 73.56 224 LEU A CA 1
ATOM 1831 C C . LEU A 1 224 ? 0.324 8.750 4.580 1.00 73.56 224 LEU A C 1
ATOM 1833 O O . LEU A 1 224 ? 0.925 8.206 5.505 1.00 73.56 224 LEU A O 1
ATOM 1837 N N . SER A 1 225 ? -0.735 9.529 4.818 1.00 80.06 225 SER A N 1
ATOM 1838 C CA . SER A 1 225 ? -1.284 9.636 6.174 1.00 80.06 225 SER A CA 1
ATOM 1839 C C . SER A 1 225 ? -1.969 8.335 6.600 1.00 80.06 225 SER A C 1
ATOM 1841 O O . SER A 1 225 ? -2.657 7.689 5.802 1.00 80.06 225 SER A O 1
ATOM 1843 N N . ARG A 1 226 ? -1.859 7.985 7.890 1.00 81.69 226 ARG A N 1
ATOM 1844 C CA . ARG A 1 226 ? -2.519 6.801 8.467 1.00 81.69 226 ARG A CA 1
ATOM 1845 C C . ARG A 1 226 ? -4.009 6.735 8.120 1.00 81.69 226 ARG A C 1
ATOM 1847 O O . ARG A 1 226 ? -4.500 5.687 7.719 1.00 81.69 226 ARG A O 1
ATOM 1854 N N . THR A 1 227 ? -4.723 7.856 8.211 1.00 82.44 227 THR A N 1
ATOM 1855 C CA . THR A 1 227 ? -6.158 7.926 7.897 1.00 82.44 227 THR A CA 1
ATOM 1856 C C . THR A 1 227 ? -6.456 7.556 6.447 1.00 82.44 227 THR A C 1
ATOM 1858 O O . THR A 1 227 ? -7.391 6.801 6.191 1.00 82.44 227 THR A O 1
ATOM 1861 N N . ARG A 1 228 ? -5.652 8.045 5.493 1.00 83.19 228 ARG A N 1
ATOM 1862 C CA . ARG A 1 228 ? -5.833 7.709 4.076 1.00 83.19 228 ARG A CA 1
ATOM 1863 C C . ARG A 1 228 ? -5.547 6.235 3.810 1.00 83.19 228 ARG A C 1
ATOM 1865 O O . ARG A 1 228 ? -6.296 5.609 3.068 1.00 83.19 228 ARG A O 1
ATOM 1872 N N . LEU A 1 229 ? -4.510 5.676 4.434 1.00 85.44 229 LEU A N 1
ATOM 1873 C CA . LEU A 1 229 ? -4.183 4.258 4.296 1.00 85.44 229 LEU A CA 1
ATOM 1874 C C . LEU A 1 229 ? -5.310 3.362 4.841 1.00 85.44 229 LEU A C 1
ATOM 1876 O O . LEU A 1 229 ? -5.729 2.422 4.171 1.00 85.44 229 LEU A O 1
ATOM 1880 N N . LEU A 1 230 ? -5.874 3.697 6.006 1.00 87.25 230 LEU A N 1
ATOM 1881 C CA . LEU A 1 230 ? -7.037 2.994 6.563 1.00 87.25 230 LEU A CA 1
ATOM 1882 C C . LEU A 1 230 ? -8.270 3.086 5.652 1.00 87.25 230 LEU A C 1
ATOM 1884 O O . LEU A 1 230 ? -9.007 2.112 5.502 1.00 87.25 230 LEU A O 1
ATOM 1888 N N . GLU A 1 231 ? -8.487 4.230 5.003 1.00 87.62 231 GLU A N 1
ATOM 1889 C CA . GLU A 1 231 ? -9.561 4.389 4.020 1.00 87.62 231 GLU A CA 1
ATOM 1890 C C . GLU A 1 231 ? -9.345 3.497 2.787 1.00 87.62 231 GLU A C 1
ATOM 1892 O O . GLU A 1 231 ? -10.301 2.914 2.270 1.00 87.62 231 GLU A O 1
ATOM 1897 N N . VAL A 1 232 ? -8.098 3.352 2.326 1.00 86.94 232 VAL A N 1
ATOM 1898 C CA . VAL A 1 232 ? -7.743 2.420 1.247 1.00 86.94 232 VAL A CA 1
ATOM 1899 C C . VAL A 1 232 ? -8.016 0.980 1.671 1.00 86.94 232 VAL A C 1
ATOM 1901 O O . VAL A 1 232 ? -8.701 0.276 0.932 1.00 86.94 232 VAL A O 1
ATOM 1904 N N . TYR A 1 233 ? -7.578 0.565 2.866 1.00 89.50 233 TYR A N 1
ATOM 1905 C CA . TYR A 1 233 ? -7.870 -0.769 3.404 1.00 89.50 233 TYR A CA 1
ATOM 1906 C C . TYR A 1 233 ? -9.377 -1.054 3.440 1.00 89.50 233 TYR A C 1
ATOM 1908 O O . TYR A 1 233 ? -9.828 -2.105 2.986 1.00 89.50 233 TYR A O 1
ATOM 1916 N N . ARG A 1 234 ? -10.186 -0.084 3.876 1.00 89.56 234 ARG A N 1
ATOM 1917 C CA . ARG A 1 234 ? -11.647 -0.221 3.858 1.00 89.56 234 ARG A CA 1
ATOM 1918 C C . ARG A 1 234 ? -12.190 -0.377 2.432 1.00 89.56 234 ARG A C 1
ATOM 1920 O O . ARG A 1 234 ? -13.041 -1.226 2.191 1.00 89.56 234 ARG A O 1
ATOM 1927 N N . LYS A 1 235 ? -11.683 0.400 1.468 1.00 88.56 235 LYS A N 1
ATOM 1928 C CA . LYS A 1 235 ? -12.116 0.347 0.056 1.00 88.56 235 LYS A CA 1
ATOM 1929 C C . LYS A 1 235 ? -11.773 -0.963 -0.647 1.00 88.56 235 LYS A C 1
ATOM 1931 O O . LYS A 1 235 ? -12.510 -1.355 -1.545 1.00 88.56 235 LYS A O 1
ATOM 1936 N N . ILE A 1 236 ? -10.688 -1.631 -0.260 1.00 87.81 236 ILE A N 1
ATOM 1937 C CA . ILE A 1 236 ? -10.335 -2.953 -0.806 1.00 87.81 236 ILE A CA 1
ATOM 1938 C C . ILE A 1 236 ? -11.063 -4.110 -0.102 1.00 87.81 236 ILE A C 1
ATOM 1940 O O . ILE A 1 236 ? -10.882 -5.268 -0.486 1.00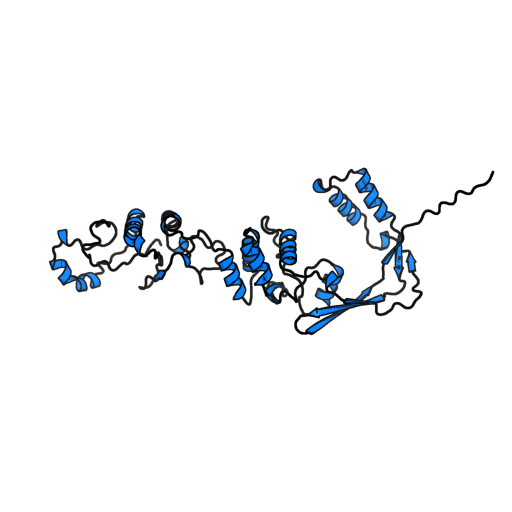 87.81 236 ILE A O 1
ATOM 1944 N N . GLY A 1 237 ? -11.888 -3.810 0.908 1.00 88.19 237 GLY A N 1
ATOM 1945 C CA . GLY A 1 237 ? -12.732 -4.781 1.604 1.00 88.19 237 GLY A CA 1
ATOM 1946 C C . GLY A 1 237 ? -12.132 -5.366 2.883 1.00 88.19 237 GLY A C 1
ATOM 1947 O O . GLY A 1 237 ? -12.578 -6.425 3.315 1.00 88.19 237 GLY A O 1
ATOM 1948 N N . VAL A 1 238 ? -11.134 -4.716 3.493 1.00 91.56 238 VAL A N 1
ATOM 1949 C CA . VAL A 1 238 ? -10.668 -5.105 4.833 1.00 91.56 238 VAL A CA 1
ATOM 1950 C C . VAL A 1 238 ? -11.732 -4.729 5.861 1.00 91.56 238 VAL A C 1
ATOM 1952 O O . VAL A 1 238 ? -12.177 -3.579 5.910 1.00 91.56 238 VAL A O 1
ATOM 1955 N N . ARG A 1 239 ? -12.128 -5.702 6.683 1.00 92.00 239 ARG A N 1
ATOM 1956 C CA . ARG A 1 239 ? -13.138 -5.533 7.735 1.00 92.00 239 ARG A CA 1
ATOM 1957 C C . ARG A 1 239 ? -12.542 -4.858 8.967 1.00 92.00 239 ARG A C 1
ATOM 1959 O O . ARG A 1 239 ? -11.339 -4.955 9.216 1.00 92.00 239 ARG A O 1
ATOM 1966 N N . THR A 1 240 ? -13.374 -4.185 9.754 1.00 92.31 240 THR A N 1
ATOM 1967 C CA . THR A 1 240 ? -12.972 -3.731 11.089 1.00 92.31 240 THR A CA 1
ATOM 1968 C C . THR A 1 240 ? -13.031 -4.887 12.084 1.00 92.31 240 THR A C 1
ATOM 1970 O O . THR A 1 240 ? -13.747 -5.874 11.875 1.00 92.31 240 THR A O 1
ATOM 1973 N N . ILE A 1 241 ? -12.251 -4.786 13.160 1.00 92.12 241 ILE A N 1
ATOM 1974 C CA . ILE A 1 241 ? -12.245 -5.813 14.203 1.00 92.12 241 ILE A CA 1
ATOM 1975 C C . ILE A 1 241 ? -13.576 -5.829 14.963 1.00 92.12 241 ILE A C 1
ATOM 1977 O O . ILE A 1 241 ? -14.116 -6.905 15.207 1.00 92.12 241 ILE A O 1
ATOM 1981 N N . SER A 1 242 ? -14.155 -4.659 15.248 1.00 89.44 242 SER A N 1
ATOM 1982 C CA . SER A 1 242 ? -15.427 -4.544 15.974 1.00 89.44 242 SER A CA 1
ATOM 1983 C C . SER A 1 242 ? -16.602 -5.234 15.268 1.00 89.44 242 SER A C 1
ATOM 1985 O O . SER A 1 242 ? -17.449 -5.831 15.926 1.00 89.44 242 SER A O 1
ATOM 1987 N N . GLU A 1 243 ? -16.636 -5.199 13.932 1.00 91.44 243 GLU A N 1
ATOM 1988 C CA . GLU A 1 243 ? -17.687 -5.824 13.119 1.00 91.44 243 GLU A CA 1
ATOM 1989 C C . GLU A 1 243 ? -17.473 -7.333 12.928 1.00 91.44 243 GLU A C 1
ATOM 1991 O O . GLU A 1 243 ? -18.406 -8.051 12.574 1.00 91.44 243 GLU A O 1
ATOM 1996 N N . SER A 1 244 ? -16.245 -7.819 13.124 1.00 91.19 244 SER A N 1
ATOM 1997 C CA . SER A 1 244 ? -15.866 -9.204 12.814 1.00 91.19 244 SER A CA 1
ATOM 1998 C C . SER A 1 244 ? -15.861 -10.125 14.032 1.00 91.19 244 SER A C 1
ATOM 2000 O O . SER A 1 244 ? -15.913 -11.344 13.878 1.00 91.19 244 SER A O 1
ATOM 2002 N N . VAL A 1 245 ? -15.769 -9.559 15.233 1.00 92.00 245 VAL A N 1
ATOM 2003 C CA . VAL A 1 245 ? -15.694 -10.314 16.483 1.00 92.00 245 VAL A CA 1
ATOM 2004 C C . VAL A 1 245 ? -17.092 -10.667 16.984 1.00 92.00 245 VAL A C 1
ATOM 2006 O O . VAL A 1 245 ? -17.963 -9.810 17.118 1.00 92.00 245 VAL A O 1
ATOM 2009 N N . LEU A 1 246 ? -17.284 -11.935 17.343 1.00 90.00 246 LEU A N 1
ATOM 2010 C CA . LEU A 1 246 ? -18.447 -12.389 18.095 1.00 90.00 246 LEU A CA 1
ATOM 2011 C C . LEU A 1 246 ? -18.185 -12.194 19.586 1.00 90.00 246 LEU A C 1
ATOM 2013 O O . LEU A 1 246 ? -17.251 -12.769 20.145 1.00 90.00 246 LEU A O 1
ATOM 2017 N N . LYS A 1 247 ? -19.015 -11.367 20.219 1.00 88.12 247 LYS A N 1
ATOM 2018 C CA . LYS A 1 247 ? -18.987 -11.125 21.659 1.00 88.12 247 LYS A CA 1
ATOM 2019 C C . LYS A 1 247 ? -19.987 -12.049 22.348 1.00 88.12 247 LYS A C 1
ATOM 2021 O O . LYS A 1 247 ? -21.188 -11.939 22.114 1.00 88.12 247 LYS A O 1
ATOM 2026 N N . GLU A 1 248 ? -19.495 -12.893 23.241 1.00 83.19 248 GLU A N 1
ATOM 2027 C CA . GLU A 1 248 ? -20.302 -13.732 24.121 1.00 83.19 248 GLU A CA 1
ATOM 2028 C C . GLU A 1 248 ? -20.087 -13.298 25.573 1.00 83.19 248 GLU A C 1
ATOM 2030 O O . GLU A 1 248 ? -18.980 -13.348 26.110 1.00 83.19 248 GLU A O 1
ATOM 2035 N N . GLU A 1 249 ? -21.150 -12.834 26.223 1.00 75.88 249 GLU A N 1
ATOM 2036 C CA . GLU A 1 249 ? -21.119 -12.475 27.641 1.00 75.88 249 GLU A CA 1
ATOM 2037 C C . GLU A 1 249 ? -21.377 -13.744 28.461 1.00 75.88 249 GLU A C 1
ATOM 2039 O O . GLU A 1 249 ? -22.488 -14.269 28.467 1.00 75.88 249 GLU A O 1
ATOM 2044 N N . LEU A 1 250 ? -20.348 -14.268 29.136 1.00 62.88 250 LEU A N 1
ATOM 2045 C CA . LEU A 1 250 ? -20.405 -15.596 29.760 1.00 62.88 250 LEU A CA 1
ATOM 2046 C C . LEU A 1 250 ? -21.022 -15.609 31.169 1.00 62.88 250 LEU A C 1
ATOM 2048 O O . LEU A 1 250 ? -21.001 -16.642 31.833 1.00 62.88 250 LEU A O 1
ATOM 2052 N N . SER A 1 251 ? -21.603 -14.504 31.646 1.00 59.12 251 SER A N 1
ATOM 2053 C CA . SER A 1 251 ? -22.148 -14.448 33.010 1.00 59.12 251 SER A CA 1
ATOM 2054 C C . SER A 1 251 ? -23.073 -13.251 33.270 1.00 59.12 251 SER A C 1
ATOM 2056 O O . SER A 1 251 ? -22.785 -12.423 34.134 1.00 59.12 251 SER A O 1
ATOM 2058 N N . LEU A 1 252 ? -24.198 -13.137 32.562 1.00 54.09 252 LEU A N 1
ATOM 2059 C CA . LEU A 1 252 ? -25.297 -12.269 33.011 1.00 54.09 252 LEU A CA 1
ATOM 2060 C C . LEU A 1 252 ? -26.421 -13.125 33.587 1.00 54.09 252 LEU A C 1
ATOM 2062 O O . LEU A 1 252 ? -27.315 -13.570 32.873 1.00 54.09 252 LEU A O 1
ATOM 2066 N N . ALA A 1 253 ? -26.368 -13.355 34.898 1.00 51.72 253 ALA A N 1
ATOM 2067 C CA . ALA A 1 253 ? -27.577 -13.682 35.639 1.00 51.72 253 ALA A CA 1
ATOM 2068 C C . ALA A 1 253 ? -28.448 -12.417 35.727 1.00 51.72 253 ALA A C 1
ATOM 2070 O O . ALA A 1 253 ? -27.929 -11.310 35.906 1.00 51.72 253 ALA A O 1
ATOM 2071 N N . ASP A 1 254 ? -29.763 -12.572 35.591 1.00 51.78 254 ASP A N 1
ATOM 2072 C CA . ASP A 1 254 ? -30.715 -11.482 35.812 1.00 51.78 254 ASP A CA 1
ATOM 2073 C C . ASP A 1 254 ? -30.530 -10.931 37.240 1.00 51.78 254 ASP A C 1
ATOM 2075 O O . ASP A 1 254 ? -30.625 -11.683 38.210 1.00 51.78 254 ASP A O 1
ATOM 2079 N N . GLY A 1 255 ? -30.244 -9.627 37.375 1.00 57.88 255 GLY A N 1
ATOM 2080 C CA . GLY A 1 255 ? -30.144 -8.951 38.680 1.00 57.88 255 GLY A CA 1
ATOM 2081 C C . GLY A 1 255 ? -28.768 -8.428 39.117 1.00 57.88 255 GLY A C 1
ATOM 2082 O O . GLY A 1 255 ? -28.574 -8.221 40.310 1.00 57.88 255 GLY A O 1
ATOM 2083 N N . VAL A 1 256 ? -27.816 -8.185 38.204 1.00 63.12 256 VAL A N 1
ATOM 2084 C CA . VAL A 1 256 ? -26.499 -7.618 38.571 1.00 63.12 256 VAL A CA 1
ATOM 2085 C C . VAL A 1 256 ? -26.638 -6.267 39.288 1.00 63.12 256 VAL A C 1
ATOM 2087 O O . VAL A 1 256 ? -27.131 -5.291 38.717 1.00 63.12 256 VAL A O 1
ATOM 2090 N N . GLU A 1 257 ? -26.157 -6.206 40.531 1.00 67.19 257 GLU A N 1
ATOM 2091 C CA . GLU A 1 257 ? -26.098 -4.977 41.320 1.00 67.19 257 GLU A CA 1
ATOM 2092 C C . GLU A 1 257 ? -25.069 -3.998 40.732 1.00 67.19 257 GLU A C 1
ATOM 2094 O O . GLU A 1 257 ? -23.921 -4.349 40.438 1.00 67.19 257 GLU A O 1
ATOM 2099 N N . LEU A 1 258 ? -25.501 -2.748 40.549 1.00 70.31 258 LEU A N 1
ATOM 2100 C CA . LEU A 1 258 ? -24.691 -1.668 39.994 1.00 70.31 258 LEU A CA 1
ATOM 2101 C C . LEU A 1 258 ? -24.309 -0.676 41.089 1.00 70.31 258 LEU A C 1
ATOM 2103 O O . LEU A 1 258 ? -25.167 -0.193 41.831 1.00 70.31 258 LEU A O 1
ATOM 2107 N N . ARG A 1 259 ? -23.036 -0.290 41.129 1.00 76.06 259 ARG A N 1
ATOM 2108 C CA . ARG A 1 259 ? -22.532 0.785 41.981 1.00 76.06 259 ARG A CA 1
ATOM 2109 C C . ARG A 1 259 ? -22.279 2.035 41.157 1.00 76.06 259 ARG A C 1
ATOM 2111 O O . ARG A 1 259 ? -21.748 1.983 40.052 1.00 76.06 259 ARG A O 1
ATOM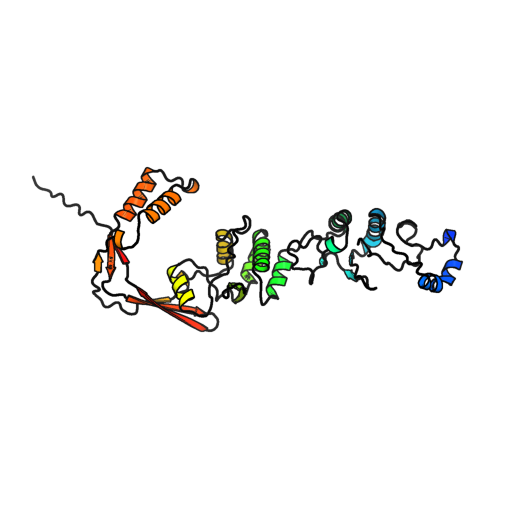 2118 N N . GLN A 1 260 ? -22.645 3.188 41.708 1.00 70.75 260 GLN A N 1
ATOM 2119 C CA . GLN A 1 260 ? -22.275 4.463 41.110 1.00 70.75 260 GLN A CA 1
ATOM 2120 C C . GLN A 1 260 ? -20.780 4.721 41.334 1.00 70.75 260 GLN A C 1
ATOM 2122 O O . GLN A 1 260 ? -20.314 4.735 42.475 1.00 70.75 260 GLN A O 1
ATOM 2127 N N . MET A 1 261 ? -20.055 4.936 40.241 1.00 65.25 261 MET A N 1
ATOM 2128 C CA . MET A 1 261 ? -18.636 5.273 40.236 1.00 65.25 261 MET A CA 1
ATOM 2129 C C . MET A 1 261 ? -18.454 6.798 40.251 1.00 65.25 261 MET A C 1
ATOM 2131 O O . MET A 1 261 ? -19.217 7.518 39.597 1.00 65.25 261 MET A O 1
ATOM 2135 N N . ASP A 1 262 ? -17.448 7.300 40.975 1.00 66.50 262 ASP A N 1
ATOM 2136 C CA . ASP A 1 262 ? -16.977 8.677 40.801 1.00 66.50 262 ASP A CA 1
ATOM 2137 C C . ASP A 1 262 ? -16.072 8.738 39.559 1.00 66.50 262 ASP A C 1
ATOM 2139 O O . ASP A 1 262 ? -15.147 7.943 39.396 1.00 66.50 262 ASP A O 1
ATOM 2143 N N . LEU A 1 263 ? -16.334 9.685 38.658 1.00 62.44 263 LEU A N 1
ATOM 2144 C CA . LEU A 1 263 ? -15.540 9.888 37.442 1.00 62.44 263 LEU A CA 1
ATOM 2145 C C . LEU A 1 263 ? -14.075 10.229 37.750 1.00 62.44 263 LEU A C 1
ATOM 2147 O O . LEU A 1 263 ? -13.203 9.949 36.925 1.00 62.44 263 LEU A O 1
ATOM 2151 N N . ARG A 1 264 ? -13.799 10.815 38.925 1.00 61.38 264 ARG A N 1
ATOM 2152 C CA . ARG A 1 264 ? -12.425 11.086 39.381 1.00 61.38 264 ARG A CA 1
ATOM 2153 C C . ARG A 1 264 ? -11.650 9.795 39.649 1.00 61.38 264 ARG A C 1
ATOM 2155 O O . ARG A 1 264 ? -10.471 9.728 39.317 1.00 61.38 264 ARG A O 1
ATOM 2162 N N . ASP A 1 265 ? -12.331 8.765 40.147 1.00 60.28 265 ASP A N 1
ATOM 2163 C CA . ASP A 1 265 ? -11.756 7.436 40.384 1.00 60.28 265 ASP A CA 1
ATOM 2164 C C . ASP A 1 265 ? -11.621 6.629 39.077 1.00 60.28 265 ASP A C 1
ATOM 2166 O O . ASP A 1 265 ? -10.843 5.681 38.997 1.00 60.28 265 ASP A O 1
ATOM 2170 N N . ALA A 1 266 ? -12.342 7.021 38.018 1.00 57.81 266 ALA A N 1
ATOM 2171 C CA . ALA A 1 266 ? -12.334 6.373 36.703 1.00 57.81 266 ALA A CA 1
ATOM 2172 C C . ALA A 1 266 ? -11.172 6.801 35.783 1.00 57.81 266 ALA A C 1
ATOM 2174 O O . ALA A 1 266 ? -11.130 6.390 34.622 1.00 57.81 266 ALA A O 1
ATOM 2175 N N . GLY A 1 267 ? -10.246 7.632 36.271 1.00 57.75 267 GLY A N 1
ATOM 2176 C CA . GLY A 1 267 ? -9.083 8.087 35.503 1.00 57.75 267 GLY A CA 1
ATOM 2177 C C . GLY A 1 267 ? -9.360 9.243 34.534 1.00 57.75 267 GLY A C 1
ATOM 2178 O O . GLY A 1 267 ? -8.480 9.603 33.752 1.00 57.75 267 GLY A O 1
ATOM 2179 N N . ILE A 1 268 ? -10.542 9.875 34.589 1.00 64.38 268 ILE A N 1
ATOM 2180 C CA . ILE A 1 268 ? -10.799 11.140 33.879 1.00 64.38 268 ILE A CA 1
ATOM 2181 C C . ILE A 1 268 ? -10.186 12.270 34.710 1.00 64.38 268 ILE A C 1
ATOM 2183 O O . ILE A 1 268 ? -10.854 12.996 35.447 1.00 64.38 268 ILE A O 1
ATOM 2187 N N . GLY A 1 269 ? -8.861 12.362 34.630 1.00 69.94 269 GLY A N 1
ATOM 2188 C CA . GLY A 1 269 ? -8.084 13.417 35.262 1.00 69.94 269 GLY A CA 1
ATOM 2189 C C . GLY A 1 269 ? -8.242 14.761 34.552 1.00 69.94 269 GLY A C 1
ATOM 2190 O O . GLY A 1 269 ? -8.693 14.851 33.405 1.00 69.94 269 GLY A O 1
ATOM 2191 N N . GLU A 1 270 ? -7.803 15.823 35.226 1.00 76.62 270 GLU A N 1
ATOM 2192 C CA . GLU A 1 270 ? -7.770 17.182 34.673 1.00 76.62 270 GLU A CA 1
ATOM 2193 C C . GLU A 1 270 ? -6.990 17.250 33.344 1.00 76.62 270 GLU A C 1
ATOM 2195 O O . GLU A 1 270 ? -7.350 18.002 32.438 1.00 76.62 270 GLU A O 1
ATOM 2200 N N . GLU A 1 271 ? -5.966 16.410 33.188 1.00 79.88 271 GLU A N 1
ATOM 2201 C CA . GLU A 1 271 ? -5.138 16.321 31.982 1.00 79.88 271 GLU A CA 1
ATOM 2202 C C . GLU A 1 271 ? -5.913 15.817 30.757 1.00 79.88 271 GLU A C 1
ATOM 2204 O O . GLU A 1 271 ? -5.819 16.418 29.685 1.00 79.88 271 GLU A O 1
ATOM 2209 N N . LEU A 1 272 ? -6.735 14.772 30.910 1.00 83.06 272 LEU A N 1
ATOM 2210 C CA . LEU A 1 272 ? -7.557 14.247 29.815 1.00 83.06 272 LEU A CA 1
ATOM 2211 C C . LEU A 1 272 ? -8.607 15.275 29.379 1.00 83.06 272 LEU A C 1
ATOM 2213 O O . LEU A 1 272 ? -8.854 15.458 28.189 1.00 83.06 272 LEU A O 1
ATOM 2217 N N . ILE A 1 273 ? -9.181 16.003 30.338 1.00 84.25 273 ILE A N 1
ATOM 2218 C CA . ILE A 1 273 ? -10.131 17.085 30.065 1.00 84.25 273 ILE A CA 1
ATOM 2219 C C . ILE A 1 273 ? -9.462 18.212 29.273 1.00 84.25 273 ILE A C 1
ATOM 2221 O O . ILE A 1 273 ? -10.032 18.693 28.291 1.00 84.25 273 ILE A O 1
ATOM 2225 N N . ARG A 1 274 ? -8.244 18.616 29.656 1.00 86.00 274 ARG A N 1
ATOM 2226 C CA . ARG A 1 274 ? -7.459 19.617 28.915 1.00 86.00 274 ARG A CA 1
ATOM 2227 C C . ARG A 1 274 ? -7.135 19.143 27.497 1.00 86.00 274 ARG A C 1
ATOM 2229 O O . ARG A 1 274 ? -7.245 19.936 26.566 1.00 86.00 274 ARG A O 1
ATOM 2236 N N . LEU A 1 275 ? -6.810 17.862 27.320 1.00 88.00 275 LEU A N 1
ATOM 2237 C CA . LEU A 1 275 ? -6.602 17.238 26.007 1.00 88.00 275 LEU A CA 1
ATOM 2238 C C . LEU A 1 275 ? -7.861 17.295 25.135 1.00 88.00 275 LEU A C 1
ATOM 2240 O O . LEU A 1 275 ? -7.792 17.740 23.990 1.00 88.00 275 LEU A O 1
ATOM 2244 N N . ILE A 1 276 ? -9.019 16.912 25.682 1.00 88.00 276 ILE A N 1
ATOM 2245 C CA . ILE A 1 276 ? -10.305 16.972 24.974 1.00 88.00 276 ILE A CA 1
ATOM 2246 C C . ILE A 1 276 ? -10.644 18.422 24.607 1.00 88.00 276 ILE A C 1
ATOM 2248 O O . ILE A 1 276 ? -11.017 18.690 23.467 1.00 88.00 276 ILE A O 1
ATOM 2252 N N . LEU A 1 277 ? -10.474 19.375 25.529 1.00 87.81 277 LEU A N 1
ATOM 2253 C CA . LEU A 1 277 ? -10.686 20.800 25.251 1.00 87.81 277 LEU A CA 1
ATOM 2254 C C . LEU A 1 277 ? -9.759 21.315 24.147 1.00 87.81 277 LEU A C 1
ATOM 2256 O O . LEU A 1 277 ? -10.220 22.039 23.267 1.00 87.81 277 LEU A O 1
ATOM 2260 N N . GLY A 1 278 ? -8.481 20.930 24.175 1.00 89.44 278 GLY A N 1
ATOM 2261 C CA . GLY A 1 278 ? -7.507 21.267 23.139 1.00 89.44 278 GLY A CA 1
ATOM 2262 C C . GLY A 1 278 ? -7.900 20.711 21.771 1.00 89.44 278 GLY A C 1
ATOM 2263 O O . GLY A 1 278 ? -7.869 21.442 20.783 1.00 89.44 278 GLY A O 1
ATOM 2264 N N . PHE A 1 279 ? -8.357 19.456 21.718 1.00 88.62 279 PHE A N 1
ATOM 2265 C CA . PHE A 1 279 ? -8.874 18.843 20.494 1.00 88.62 279 PHE A CA 1
ATOM 2266 C C . PHE A 1 279 ? -10.114 19.574 19.970 1.00 88.62 279 PHE A C 1
ATOM 2268 O O . PHE A 1 279 ? -10.152 19.966 18.807 1.00 88.62 279 PHE A O 1
ATOM 2275 N N . LEU A 1 280 ? -11.104 19.826 20.831 1.00 89.12 280 LEU A N 1
ATOM 2276 C CA . LEU A 1 280 ? -12.320 20.555 20.461 1.00 89.12 280 LEU A CA 1
ATOM 2277 C C . LEU A 1 280 ? -12.028 22.000 20.038 1.00 89.12 280 LEU A C 1
ATOM 2279 O O . LEU A 1 280 ? -12.817 22.596 19.306 1.00 89.12 280 LEU A O 1
ATOM 2283 N N . ALA A 1 281 ? -10.915 22.579 20.498 1.00 88.69 281 ALA A N 1
ATOM 2284 C CA . ALA A 1 281 ? -10.490 23.918 20.11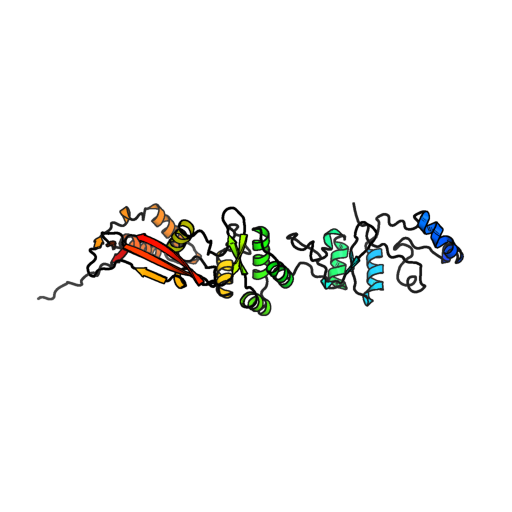9 1.00 88.69 281 ALA A CA 1
ATOM 2285 C C . ALA A 1 281 ? -9.862 24.008 18.723 1.00 88.69 281 ALA A C 1
ATOM 2287 O O . ALA A 1 281 ? -9.573 25.116 18.264 1.00 88.69 281 ALA A O 1
ATOM 2288 N N . HIS A 1 282 ? -9.682 22.875 18.040 1.00 87.88 282 HIS A N 1
ATOM 2289 C CA . HIS A 1 282 ? -9.108 22.839 16.708 1.00 87.88 282 HIS A CA 1
ATOM 2290 C C . HIS A 1 282 ? -9.975 23.630 15.702 1.00 87.88 282 HIS A C 1
ATOM 2292 O O . HIS A 1 282 ? -11.180 23.375 15.608 1.00 87.88 282 HIS A O 1
ATOM 2298 N N . PRO A 1 283 ? -9.392 24.548 14.901 1.00 83.12 283 PRO A N 1
ATOM 2299 C CA . PRO A 1 283 ? -10.148 25.416 13.990 1.00 83.12 283 PRO A CA 1
ATOM 2300 C C . PRO A 1 283 ? -11.038 24.672 12.985 1.00 83.12 283 PRO A C 1
ATOM 2302 O O . PRO A 1 283 ? -12.060 25.198 12.564 1.00 83.12 283 PRO A O 1
ATOM 2305 N N . SER A 1 284 ? -10.684 23.435 12.617 1.00 82.25 284 SER A N 1
ATOM 2306 C CA . SER A 1 284 ? -11.470 22.624 11.673 1.00 82.25 284 SER A CA 1
ATOM 2307 C C . SER A 1 284 ? -12.819 22.143 12.214 1.00 82.25 284 SER A C 1
ATOM 2309 O O . SER A 1 284 ? -13.637 21.679 11.428 1.00 82.25 284 SER A O 1
ATOM 2311 N N . LEU A 1 285 ? -13.025 22.163 13.535 1.00 83.12 285 LEU A N 1
ATOM 2312 C CA . LEU A 1 285 ? -14.277 21.726 14.161 1.00 83.12 285 LEU A CA 1
ATOM 2313 C C . LEU A 1 285 ? -15.307 22.859 14.265 1.00 83.12 285 LEU A C 1
ATOM 2315 O O . LEU A 1 285 ? -16.458 22.574 14.581 1.00 83.12 285 LEU A O 1
ATOM 2319 N N . ASP A 1 286 ? -14.894 24.112 14.027 1.00 85.56 286 ASP A N 1
ATOM 2320 C CA . ASP A 1 286 ? -15.735 25.321 14.072 1.00 85.56 286 ASP A CA 1
ATOM 2321 C C . ASP A 1 286 ? -16.694 25.358 15.280 1.00 85.56 286 ASP A C 1
ATOM 2323 O O . ASP A 1 286 ? -17.897 25.608 15.189 1.00 85.56 286 ASP A O 1
ATOM 2327 N N . MET A 1 287 ? -16.154 25.016 16.453 1.00 88.44 287 MET A N 1
ATOM 2328 C CA . MET A 1 287 ? -16.933 24.871 17.676 1.00 88.44 287 MET A CA 1
ATOM 2329 C C . MET A 1 287 ? -16.681 26.053 18.615 1.00 88.44 287 MET A C 1
ATOM 2331 O O . MET A 1 287 ? -15.568 26.260 19.107 1.00 88.44 287 MET A O 1
ATOM 2335 N N . GLU A 1 288 ? -17.741 26.816 18.891 1.00 90.19 288 GLU A N 1
ATOM 2336 C CA . GLU A 1 288 ? -17.709 27.971 19.791 1.00 90.19 288 GLU A CA 1
ATOM 2337 C C . GLU A 1 288 ? -17.279 27.573 21.214 1.00 90.19 288 GLU A C 1
ATOM 2339 O O . GLU A 1 288 ? -17.645 26.508 21.720 1.00 90.19 288 GLU A O 1
ATOM 2344 N N . ALA A 1 289 ? -16.533 28.447 21.898 1.00 89.00 289 ALA A N 1
ATOM 2345 C CA . ALA A 1 289 ? -15.979 28.177 23.225 1.00 89.00 289 ALA A CA 1
ATOM 2346 C C . ALA A 1 289 ? -17.026 27.737 24.266 1.00 89.00 289 ALA A C 1
ATOM 2348 O O . ALA A 1 289 ? -16.728 26.877 25.099 1.00 89.00 289 ALA A O 1
ATOM 2349 N N . THR A 1 290 ? -18.241 28.286 24.188 1.00 89.31 290 THR A N 1
ATOM 2350 C CA . THR A 1 290 ? -19.393 27.950 25.038 1.00 89.31 290 THR A CA 1
ATOM 2351 C C . THR A 1 290 ? -19.879 26.520 24.798 1.00 89.31 290 THR A C 1
ATOM 2353 O O . THR A 1 290 ? -20.062 25.760 25.749 1.00 89.31 290 THR A O 1
ATOM 2356 N N . LYS A 1 291 ? -20.000 26.102 23.532 1.00 88.88 291 LYS A N 1
ATOM 2357 C CA . LYS A 1 291 ? -20.366 24.728 23.153 1.00 88.88 291 LYS A CA 1
ATOM 2358 C C . LYS A 1 291 ? -19.292 23.723 23.562 1.00 88.88 291 LYS A C 1
ATOM 2360 O O . LYS A 1 291 ? -19.633 22.655 24.064 1.00 88.88 291 LYS A O 1
ATOM 2365 N N . ARG A 1 292 ? -18.007 24.064 23.392 1.00 90.19 292 ARG A N 1
ATOM 2366 C CA . ARG A 1 292 ? -16.882 23.210 23.823 1.00 90.19 292 ARG A CA 1
ATOM 2367 C C . ARG A 1 292 ? -16.912 22.966 25.330 1.00 90.19 292 ARG A C 1
ATOM 2369 O O . ARG A 1 292 ? -16.830 21.820 25.764 1.00 90.19 292 ARG A O 1
ATOM 2376 N N . HIS A 1 293 ? -17.091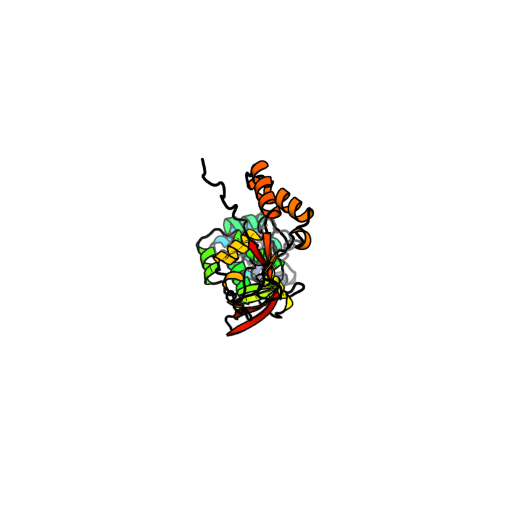 24.031 26.115 1.00 86.88 293 HIS A N 1
ATOM 2377 C CA . HIS A 1 293 ? -17.247 23.920 27.566 1.00 86.88 293 HIS A CA 1
ATOM 2378 C C . HIS A 1 293 ? -18.472 23.092 27.942 1.00 86.88 293 HIS A C 1
ATOM 2380 O O . HIS A 1 293 ? -18.354 22.201 28.775 1.00 86.88 293 HIS A O 1
ATOM 2386 N N . GLY A 1 294 ? -19.618 23.327 27.297 1.00 87.56 294 GLY A N 1
ATOM 2387 C CA . GLY A 1 294 ? -20.835 22.550 27.535 1.00 87.56 294 GLY A CA 1
ATOM 2388 C C . GLY A 1 294 ? -20.636 21.051 27.297 1.00 87.56 294 GLY A C 1
ATOM 2389 O O . GLY A 1 294 ? -20.995 20.248 28.152 1.00 87.56 294 GLY A O 1
ATOM 2390 N N . ALA A 1 295 ? -19.992 20.670 26.189 1.00 86.31 295 ALA A N 1
ATOM 2391 C CA . ALA A 1 295 ? -19.701 19.270 25.871 1.00 86.31 295 ALA A CA 1
ATOM 2392 C C . ALA A 1 295 ? -18.815 18.601 26.938 1.00 86.31 295 ALA A C 1
ATOM 2394 O O . ALA A 1 295 ? -19.104 17.496 27.395 1.00 86.31 295 ALA A O 1
ATOM 2395 N N . VAL A 1 296 ? -17.770 19.294 27.389 1.00 86.69 296 VAL A N 1
ATOM 2396 C CA . VAL A 1 296 ? -16.869 18.796 28.438 1.00 86.69 296 VAL A CA 1
ATOM 2397 C C . VAL A 1 296 ? -17.553 18.754 29.804 1.00 86.69 296 VAL A C 1
ATOM 2399 O O . VAL A 1 296 ? -17.354 17.820 30.577 1.00 86.69 296 VAL A O 1
ATOM 2402 N N . GLN A 1 297 ? -18.426 19.713 30.092 1.00 83.56 297 GLN A N 1
ATOM 2403 C CA . GLN A 1 297 ? -19.210 19.730 31.320 1.00 83.56 297 GLN A CA 1
ATOM 2404 C C . GLN A 1 297 ? -20.245 18.596 31.357 1.00 83.56 297 GLN A C 1
ATOM 2406 O O . GLN A 1 297 ? -20.520 18.056 32.427 1.00 83.56 297 GLN A O 1
ATOM 2411 N N . CYS A 1 298 ? -20.782 18.174 30.209 1.00 81.25 298 CYS A N 1
ATOM 2412 C CA . CYS A 1 298 ? -21.595 16.961 30.116 1.00 81.25 298 CYS A CA 1
ATOM 2413 C C . CYS A 1 298 ? -20.795 15.700 30.474 1.00 81.25 298 CYS A C 1
ATOM 2415 O O . CYS A 1 298 ? -21.327 14.848 31.182 1.00 81.25 298 CYS A O 1
ATOM 2417 N N . LEU A 1 299 ? -19.531 15.601 30.047 1.00 79.12 299 LEU A N 1
ATOM 2418 C CA . LEU A 1 299 ? -18.647 14.487 30.418 1.00 79.12 299 LEU A CA 1
ATOM 2419 C C . LEU A 1 299 ? -18.351 14.476 31.924 1.00 79.12 299 LEU A C 1
ATOM 2421 O O . LEU A 1 299 ? -18.415 13.425 32.548 1.00 79.12 299 LEU A O 1
ATOM 2425 N N . LEU A 1 300 ? -18.097 15.646 32.517 1.00 76.88 300 LEU A N 1
ATOM 2426 C CA . LEU A 1 300 ? -17.847 15.797 33.957 1.00 76.88 300 LEU A CA 1
ATOM 2427 C C . LEU A 1 300 ? -19.058 15.470 34.840 1.00 76.88 300 LEU A C 1
ATOM 2429 O O . LEU A 1 300 ? -18.894 15.066 35.986 1.00 76.88 300 LEU A O 1
ATOM 2433 N N . ASN A 1 301 ? -20.270 15.664 34.323 1.00 77.88 301 ASN A N 1
ATOM 2434 C CA . ASN A 1 301 ? -21.514 15.386 35.044 1.00 77.88 301 ASN A CA 1
ATOM 2435 C C . ASN A 1 301 ? -22.074 13.983 34.760 1.00 77.88 301 ASN A C 1
ATOM 2437 O O . ASN A 1 301 ? -23.178 13.655 35.206 1.00 77.88 301 ASN A O 1
ATOM 2441 N N . LEU A 1 302 ? -21.356 13.169 33.985 1.00 76.00 302 LEU A N 1
ATOM 2442 C CA . LEU A 1 302 ? -21.807 11.850 33.574 1.00 76.00 302 LEU A CA 1
ATOM 2443 C C . LEU A 1 302 ? -21.770 10.891 34.772 1.00 76.00 302 LEU A C 1
ATOM 2445 O O . LEU A 1 302 ? -20.717 10.601 35.327 1.00 76.00 302 LEU A O 1
ATOM 2449 N N . LYS A 1 303 ? -22.916 10.353 35.186 1.00 75.50 303 LYS A N 1
ATOM 2450 C CA . LYS A 1 303 ? -22.913 9.292 36.200 1.00 75.50 303 LYS A CA 1
ATOM 2451 C C . LYS A 1 303 ? -22.634 7.971 35.501 1.00 75.50 303 LYS A C 1
ATOM 2453 O O . LYS A 1 303 ? -23.404 7.577 34.631 1.00 75.50 303 LYS A O 1
ATOM 2458 N N . VAL A 1 304 ? -21.554 7.292 35.868 1.00 73.19 304 VAL A N 1
ATOM 2459 C CA . VAL A 1 304 ? -21.256 5.943 35.372 1.00 73.19 304 VAL A CA 1
ATOM 2460 C C . VAL A 1 304 ? -21.671 4.941 36.438 1.00 73.19 304 VAL A C 1
ATOM 2462 O O . VAL A 1 304 ? -21.277 5.055 37.598 1.00 73.19 304 VAL A O 1
ATOM 2465 N N . LEU A 1 305 ? -22.501 3.983 36.047 1.00 78.44 305 LEU A N 1
ATOM 2466 C CA . LEU A 1 305 ? -22.838 2.822 36.858 1.00 78.44 305 LEU A CA 1
ATOM 2467 C C . LEU A 1 305 ? -21.917 1.675 36.454 1.00 78.44 305 LEU A C 1
ATOM 2469 O O . LEU A 1 305 ? -21.823 1.364 35.269 1.00 78.44 305 LEU A O 1
ATOM 2473 N N . GLU A 1 306 ? -21.243 1.069 37.419 1.00 76.44 306 GLU A N 1
ATOM 2474 C CA . GLU A 1 306 ? -20.314 -0.044 37.235 1.00 76.44 306 GLU A CA 1
ATOM 2475 C C . GLU A 1 306 ? -20.869 -1.299 37.921 1.00 76.44 306 GLU A C 1
ATOM 2477 O O . GLU A 1 306 ? -21.533 -1.201 38.954 1.00 76.44 306 GLU A O 1
ATOM 2482 N N . THR A 1 307 ? -20.645 -2.479 37.346 1.00 77.06 307 THR A N 1
ATOM 2483 C CA . THR A 1 307 ? -20.998 -3.753 37.996 1.00 77.06 307 THR A CA 1
ATOM 2484 C C . THR A 1 307 ? -20.167 -3.965 39.258 1.00 77.06 307 THR A C 1
ATOM 2486 O O . THR A 1 307 ? -19.054 -3.470 39.338 1.00 77.06 307 THR A O 1
ATOM 2489 N N . MET A 1 308 ? -20.689 -4.670 40.265 1.00 73.75 308 MET A N 1
ATOM 2490 C CA . MET A 1 308 ? -19.923 -4.964 41.491 1.00 73.75 308 MET A CA 1
ATOM 2491 C C . MET A 1 308 ? -18.877 -6.070 41.311 1.00 73.75 308 MET A C 1
ATOM 2493 O O . MET A 1 308 ? -17.843 -6.052 41.977 1.00 73.75 308 MET A O 1
ATOM 2497 N N . GLU A 1 309 ? -19.128 -7.000 40.393 1.00 74.75 309 GLU A N 1
ATOM 2498 C CA . GLU A 1 309 ? -18.208 -8.077 40.033 1.00 74.75 309 GLU A CA 1
ATOM 2499 C C . GLU A 1 309 ? -17.821 -7.972 38.549 1.00 74.75 309 GLU A C 1
ATOM 2501 O O . GLU A 1 309 ? -18.624 -7.499 37.727 1.00 74.75 309 GLU A O 1
ATOM 2506 N N . PRO A 1 310 ? -16.587 -8.373 38.187 1.00 74.38 310 PRO A N 1
ATOM 2507 C CA . PRO A 1 310 ? -16.147 -8.381 36.804 1.00 74.38 310 PRO A CA 1
ATOM 2508 C C . PRO A 1 310 ? -16.900 -9.459 36.029 1.00 74.38 310 PRO A C 1
ATOM 2510 O O . PRO A 1 310 ? -16.983 -10.613 36.444 1.00 74.38 310 PRO A O 1
ATOM 2513 N N . ILE A 1 311 ? -17.415 -9.080 34.866 1.00 78.00 311 ILE A N 1
ATOM 2514 C CA . ILE A 1 311 ? -18.074 -10.001 33.950 1.00 78.00 311 ILE A CA 1
ATOM 2515 C C . ILE A 1 311 ? -17.011 -10.522 32.997 1.00 78.00 311 ILE A C 1
ATOM 2517 O O . ILE A 1 311 ? -16.239 -9.754 32.417 1.00 78.00 311 ILE A O 1
ATOM 2521 N N . THR A 1 312 ? -16.967 -11.842 32.845 1.00 83.00 312 THR A N 1
ATOM 2522 C CA . THR A 1 312 ? -16.099 -12.456 31.845 1.00 83.00 312 THR A CA 1
ATOM 2523 C C . THR A 1 312 ? -16.802 -12.398 30.501 1.00 83.00 312 THR A C 1
ATOM 2525 O O . THR A 1 312 ? -17.879 -12.961 30.304 1.00 83.00 312 THR A O 1
ATOM 2528 N N . VAL A 1 313 ? -16.186 -11.674 29.578 1.00 85.00 313 VAL A N 1
ATOM 2529 C CA . VAL A 1 313 ? -16.624 -11.556 28.196 1.00 85.00 313 VAL A CA 1
ATOM 2530 C C . VAL A 1 313 ? -15.653 -12.342 27.337 1.00 85.00 313 VAL A C 1
ATOM 2532 O O . VAL A 1 313 ? -14.438 -12.162 27.428 1.00 85.00 313 VAL A O 1
ATOM 2535 N N . SER A 1 314 ? -16.196 -13.208 26.494 1.00 88.19 314 SER A N 1
ATOM 2536 C CA . SER A 1 314 ? -15.434 -13.897 25.474 1.00 88.19 314 SER A CA 1
ATOM 2537 C C . SER A 1 314 ? -15.617 -13.218 24.126 1.00 88.19 314 SER A C 1
ATOM 2539 O O . SER A 1 314 ? -16.721 -12.849 23.732 1.00 88.19 314 SER A O 1
ATOM 2541 N N . TYR A 1 315 ? -14.509 -13.059 23.419 1.00 90.50 315 TYR A N 1
ATOM 2542 C CA . TYR A 1 315 ? -14.453 -12.552 22.064 1.00 90.50 315 TYR A CA 1
ATOM 2543 C C . TYR A 1 315 ? -13.911 -13.655 21.164 1.00 90.50 315 TYR A C 1
ATOM 2545 O O . TYR A 1 315 ? -12.821 -14.177 21.402 1.00 90.50 315 TYR A O 1
ATOM 2553 N N . SER A 1 316 ? -14.674 -13.996 20.132 1.00 90.56 316 SER A N 1
ATOM 2554 C CA . SER A 1 316 ? -14.333 -15.041 19.171 1.00 90.56 316 SER A CA 1
ATOM 2555 C C . SER A 1 316 ? -14.192 -14.435 17.781 1.00 90.56 316 SER A C 1
ATOM 2557 O O . SER A 1 316 ? -15.068 -13.697 17.334 1.00 90.56 316 SER A O 1
ATOM 2559 N N . LEU A 1 317 ? -13.104 -14.749 17.085 1.00 92.00 317 LEU A N 1
ATOM 2560 C CA . LEU A 1 317 ? -12.824 -14.264 15.736 1.00 92.00 317 LEU A CA 1
ATOM 2561 C C . LEU A 1 317 ? -12.529 -15.442 14.809 1.00 92.00 317 LEU A C 1
ATOM 2563 O O . LEU A 1 317 ? -11.544 -16.150 15.003 1.00 92.00 317 LEU A O 1
ATOM 2567 N N . SER A 1 318 ? -13.372 -15.641 13.797 1.00 90.75 318 SER A N 1
ATOM 2568 C CA . SER A 1 318 ? -13.203 -16.716 12.814 1.00 90.75 318 SER A CA 1
ATOM 2569 C C . SER A 1 318 ? -12.327 -16.271 11.642 1.00 90.75 318 SER A C 1
ATOM 2571 O O . SER A 1 318 ? -12.610 -15.259 10.992 1.00 90.75 318 SER A O 1
ATOM 2573 N N . LEU A 1 319 ? -11.294 -17.057 11.354 1.00 88.62 319 LEU A N 1
ATOM 2574 C CA . LEU A 1 319 ? -10.378 -16.877 10.232 1.00 88.62 319 LEU A CA 1
ATOM 2575 C C . LEU A 1 319 ? -10.783 -17.755 9.038 1.00 88.62 319 LEU A C 1
ATOM 2577 O O . LEU A 1 319 ? -11.588 -18.682 9.148 1.00 88.62 319 LEU A O 1
ATOM 2581 N N . SER A 1 320 ? -10.237 -17.446 7.865 1.00 87.00 320 SER A N 1
ATOM 2582 C CA . SER A 1 320 ? -10.569 -18.107 6.600 1.00 87.00 320 SER A CA 1
ATOM 2583 C C . SER A 1 320 ? -10.059 -19.545 6.489 1.00 87.00 320 SER A C 1
ATOM 2585 O O . SER A 1 320 ? -10.602 -20.324 5.708 1.00 87.00 320 SER A O 1
ATOM 2587 N N . ASP A 1 321 ? -9.065 -19.916 7.294 1.00 85.00 321 ASP A N 1
ATOM 2588 C CA . ASP A 1 321 ? -8.560 -21.286 7.436 1.00 85.00 321 ASP A CA 1
ATOM 2589 C C . ASP A 1 321 ? -9.399 -22.147 8.400 1.00 85.00 321 ASP A C 1
ATOM 2591 O O . ASP A 1 321 ? -9.113 -23.330 8.583 1.00 85.00 321 ASP A O 1
ATOM 2595 N N . GLY A 1 322 ? -10.458 -21.575 8.982 1.00 85.25 322 GLY A N 1
ATOM 2596 C CA . GLY A 1 322 ? -11.322 -22.233 9.957 1.00 85.25 322 GLY A CA 1
ATOM 2597 C C . GLY A 1 322 ? -10.811 -22.152 11.396 1.00 85.25 322 GLY A C 1
ATOM 2598 O O . GLY A 1 322 ? -11.508 -22.621 12.297 1.00 85.25 322 GLY A O 1
ATOM 2599 N N . GLU A 1 323 ? -9.642 -21.549 11.642 1.00 88.31 323 GLU A N 1
ATOM 2600 C CA . GLU A 1 323 ? -9.191 -21.247 12.999 1.00 88.31 323 GLU A CA 1
ATOM 2601 C C . GLU A 1 323 ? -10.117 -20.203 13.640 1.00 88.31 323 GLU A C 1
ATOM 2603 O O . GLU A 1 323 ? -10.551 -19.240 13.003 1.00 88.31 323 GLU A O 1
ATOM 2608 N N . VAL A 1 324 ? -10.422 -20.386 14.925 1.00 89.38 324 VAL A N 1
ATOM 2609 C CA . VAL A 1 324 ? -11.166 -19.407 15.720 1.00 89.38 324 VAL A CA 1
ATOM 2610 C C . VAL A 1 324 ? -10.263 -18.912 16.836 1.00 89.38 324 VAL A C 1
ATOM 2612 O O . VAL A 1 324 ? -9.932 -19.658 17.757 1.00 89.38 324 VAL A O 1
ATOM 2615 N N . LEU A 1 325 ? -9.883 -17.639 16.765 1.00 89.25 325 LEU A N 1
ATOM 2616 C CA . LEU A 1 325 ? -9.151 -16.982 17.836 1.00 89.25 325 LEU A CA 1
ATOM 2617 C C . LEU A 1 325 ? -10.140 -16.599 18.930 1.00 89.25 325 LEU A C 1
ATOM 2619 O O . LEU A 1 325 ? -11.025 -15.771 18.712 1.00 89.25 325 LEU A O 1
ATOM 2623 N N . LYS A 1 326 ? -9.984 -17.203 20.106 1.00 90.69 326 LYS A N 1
ATOM 2624 C CA . LYS A 1 326 ? -10.794 -16.903 21.282 1.00 90.69 326 LYS A CA 1
ATOM 2625 C C . LYS A 1 326 ? -9.940 -16.168 22.305 1.00 90.69 326 LYS A C 1
ATOM 2627 O O . LYS A 1 326 ? -8.911 -16.683 22.735 1.00 90.69 326 LYS A O 1
ATOM 2632 N N . VAL A 1 327 ? -10.378 -14.981 22.703 1.00 88.94 327 VAL A N 1
ATOM 2633 C CA . VAL A 1 327 ? -9.778 -14.221 23.803 1.00 88.94 327 VAL A CA 1
ATOM 2634 C C . VAL A 1 327 ? -10.842 -13.936 24.851 1.00 88.94 327 VAL A C 1
ATOM 2636 O O . VAL A 1 327 ? -12.003 -13.683 24.533 1.00 88.94 327 VAL A O 1
ATOM 2639 N N . GLU A 1 328 ? -10.462 -14.013 26.118 1.00 87.50 328 GLU A N 1
ATOM 2640 C CA . GLU A 1 328 ? -11.363 -13.769 27.239 1.00 87.50 328 GLU A CA 1
ATOM 2641 C C . GLU A 1 328 ? -10.856 -12.566 28.030 1.00 87.50 328 GLU A C 1
ATOM 2643 O O . GLU A 1 328 ? -9.657 -12.406 28.268 1.00 87.50 328 GLU A O 1
ATOM 2648 N N . ALA A 1 329 ? -11.781 -11.693 28.407 1.00 83.88 329 ALA A N 1
ATOM 2649 C CA . ALA A 1 329 ? -11.503 -10.515 29.202 1.00 83.88 329 ALA A CA 1
ATOM 2650 C C . ALA A 1 329 ? -12.495 -10.453 30.358 1.00 83.88 329 ALA A C 1
ATOM 2652 O O . ALA A 1 329 ? -13.706 -10.422 30.145 1.00 83.88 329 ALA A O 1
ATOM 2653 N N . SER A 1 330 ? -11.983 -10.396 31.582 1.00 80.88 330 SER A N 1
ATOM 2654 C CA . SER A 1 330 ? -12.797 -10.095 32.756 1.00 80.88 330 SER A CA 1
ATOM 2655 C C . SER A 1 330 ? -12.762 -8.588 32.970 1.00 80.88 330 SER A C 1
ATOM 2657 O O . SER A 1 330 ? -11.713 -8.028 33.295 1.00 80.88 330 SER A O 1
ATOM 2659 N N . CYS A 1 331 ? -13.887 -7.913 32.744 1.00 72.62 331 CYS A N 1
ATOM 2660 C CA . CYS A 1 331 ? -13.980 -6.469 32.914 1.00 72.62 331 CYS A CA 1
ATOM 2661 C C . CYS A 1 331 ? -15.255 -6.064 33.650 1.00 72.62 331 CYS A C 1
ATOM 2663 O O . CYS A 1 331 ? -16.270 -6.758 33.646 1.00 72.62 331 CYS A O 1
ATOM 2665 N N . MET A 1 332 ? -15.191 -4.907 34.298 1.00 72.06 332 MET A N 1
ATOM 2666 C CA . MET A 1 332 ? -16.362 -4.293 34.908 1.00 72.06 332 MET A CA 1
ATOM 2667 C C . MET A 1 332 ? -17.188 -3.621 33.812 1.00 72.06 332 MET A C 1
ATOM 2669 O O . MET A 1 332 ? -16.653 -2.825 33.032 1.00 72.06 332 MET A O 1
ATOM 2673 N N . ILE A 1 333 ? -18.487 -3.917 33.733 1.00 72.44 333 ILE A N 1
ATOM 2674 C CA . ILE A 1 333 ? -19.348 -3.262 32.744 1.00 72.44 333 ILE A CA 1
ATOM 2675 C C . ILE A 1 333 ? -19.745 -1.892 33.279 1.00 72.44 333 ILE A C 1
ATOM 2677 O O . ILE A 1 333 ? -20.326 -1.774 34.356 1.00 72.44 333 ILE A O 1
ATOM 2681 N N . ARG A 1 334 ? -19.467 -0.856 32.486 1.00 74.25 334 ARG A N 1
ATOM 2682 C CA . ARG A 1 334 ? -19.788 0.537 32.796 1.00 74.25 334 ARG A CA 1
ATOM 2683 C C . ARG A 1 334 ? -20.908 1.034 31.894 1.00 74.25 334 ARG A C 1
ATOM 2685 O O . ARG A 1 334 ? -20.792 0.980 30.672 1.00 74.25 334 ARG A O 1
ATOM 2692 N N . LYS A 1 335 ? -21.991 1.537 32.485 1.00 68.19 335 LYS A N 1
ATOM 2693 C CA . LYS A 1 335 ? -23.133 2.121 31.770 1.00 68.19 335 LYS A CA 1
ATOM 2694 C C . LYS A 1 335 ? -23.294 3.601 32.128 1.00 68.19 335 LYS A C 1
ATOM 2696 O O . LYS A 1 335 ? -23.333 3.930 33.315 1.00 68.19 335 LYS A O 1
ATOM 2701 N N . PRO A 1 336 ? -23.422 4.505 31.141 1.00 63.56 336 PRO A N 1
ATOM 2702 C CA . PRO A 1 336 ? -23.764 5.894 31.409 1.00 63.56 336 PRO A CA 1
ATOM 2703 C C . PRO A 1 336 ? -25.224 5.994 31.870 1.00 63.56 336 PRO A C 1
ATOM 2705 O O . PRO A 1 336 ? -26.142 5.535 31.193 1.00 63.56 336 PRO A O 1
ATOM 2708 N N . ALA A 1 337 ? -25.442 6.623 33.019 1.00 68.88 337 ALA A N 1
ATOM 2709 C CA . ALA A 1 337 ? -26.750 6.984 33.537 1.00 68.88 337 ALA A CA 1
ATOM 2710 C C . ALA A 1 337 ? -26.943 8.496 33.381 1.00 68.88 337 ALA A C 1
ATOM 2712 O O . ALA A 1 337 ? -26.362 9.307 34.107 1.00 68.88 337 ALA A O 1
ATOM 2713 N N . PHE A 1 338 ? -27.783 8.893 32.429 1.00 56.06 338 PHE A N 1
ATOM 2714 C CA . PHE A 1 338 ? -28.197 10.285 32.310 1.00 56.06 338 PHE A CA 1
ATOM 2715 C C . PHE A 1 338 ? -29.263 10.569 33.366 1.00 56.06 338 PHE A C 1
ATOM 2717 O O . PHE A 1 338 ? -30.317 9.937 33.389 1.00 56.06 338 PHE A O 1
ATOM 2724 N N . GLY A 1 339 ? -28.984 11.512 34.267 1.00 49.81 339 GLY A N 1
ATOM 2725 C CA . GLY A 1 339 ? -29.945 11.920 35.284 1.00 49.81 339 GLY A CA 1
ATOM 2726 C C . GLY A 1 339 ? -31.199 12.507 34.636 1.00 49.81 339 GLY A C 1
ATOM 2727 O O . GLY A 1 339 ? -31.184 13.648 34.180 1.00 49.81 339 GLY A O 1
ATOM 2728 N N . GLN A 1 340 ? -32.298 11.753 34.623 1.00 36.38 340 GLN A N 1
ATOM 2729 C CA . GLN A 1 340 ? -33.625 12.311 34.384 1.00 36.38 340 GLN A CA 1
ATOM 2730 C C . GLN A 1 340 ? -33.926 13.297 35.516 1.00 36.38 340 GLN A C 1
ATOM 2732 O O . GLN A 1 340 ? -34.201 12.900 36.649 1.00 36.38 340 GLN A O 1
ATOM 2737 N N . LYS A 1 341 ? -33.878 14.601 35.221 1.00 35.53 341 LYS A N 1
ATOM 2738 C CA . LYS A 1 341 ? -34.558 15.596 36.054 1.00 35.53 341 LYS A CA 1
ATOM 2739 C C . LYS A 1 341 ? -36.047 15.251 36.024 1.00 35.53 341 LYS A C 1
ATOM 2741 O O . LYS A 1 341 ? -36.714 15.498 35.020 1.00 35.53 341 LYS A O 1
ATOM 2746 N N . ARG A 1 342 ? -36.557 14.656 37.107 1.00 31.80 342 ARG A N 1
ATOM 2747 C CA . ARG A 1 342 ? -37.997 14.590 37.371 1.00 31.80 342 ARG A CA 1
ATOM 2748 C C . ARG A 1 342 ? -38.528 16.023 37.352 1.00 31.80 342 ARG A C 1
ATOM 2750 O O . ARG A 1 342 ? -38.060 16.864 38.115 1.00 31.80 342 ARG A O 1
ATOM 2757 N N . LYS A 1 343 ? -39.464 16.301 36.444 1.00 36.88 343 LYS A N 1
ATOM 2758 C CA . LYS A 1 343 ? -40.374 17.438 36.573 1.00 36.88 343 LYS A CA 1
ATOM 2759 C C . LYS A 1 343 ? -41.351 17.080 37.686 1.00 36.88 343 LYS A C 1
ATOM 2761 O O . LYS A 1 343 ? -42.353 16.437 37.411 1.00 36.88 343 LYS A O 1
ATOM 2766 N N . ASP A 1 344 ? -41.036 17.479 38.907 1.00 33.31 344 ASP A N 1
ATOM 2767 C CA . ASP A 1 344 ? -41.999 17.524 40.001 1.00 33.31 344 ASP A CA 1
ATOM 2768 C C . ASP A 1 344 ? -42.075 18.972 40.480 1.00 33.31 344 ASP A C 1
ATOM 2770 O O . ASP A 1 344 ? -41.464 19.324 41.480 1.00 33.31 344 ASP A O 1
ATOM 2774 N N . ASP A 1 345 ? -42.824 19.804 39.756 1.00 31.47 345 ASP A N 1
ATOM 2775 C CA . ASP A 1 345 ? -43.483 20.952 40.374 1.00 31.47 345 ASP A CA 1
ATOM 2776 C C . ASP A 1 345 ? -44.985 20.736 40.241 1.00 31.47 345 ASP A C 1
ATOM 2778 O O . ASP A 1 345 ? -45.575 20.716 39.157 1.00 31.47 345 ASP A O 1
ATOM 2782 N N . LYS A 1 346 ? -45.553 20.441 41.407 1.00 31.84 346 LYS A N 1
ATOM 2783 C CA . LYS A 1 346 ? -46.944 20.120 41.667 1.00 31.84 346 LYS A CA 1
ATOM 2784 C C . LYS A 1 346 ? -47.838 21.319 41.359 1.00 31.84 346 LYS A C 1
ATOM 2786 O O . LYS A 1 346 ? -47.581 22.433 41.801 1.00 31.84 346 LYS A O 1
ATOM 2791 N N . TYR A 1 347 ? -48.964 21.025 40.718 1.00 32.31 347 TYR A N 1
ATOM 2792 C CA . TYR A 1 347 ? -50.224 21.712 40.982 1.00 32.31 347 TYR A CA 1
ATOM 2793 C C . TYR A 1 347 ? -50.508 21.717 42.493 1.00 32.31 347 TYR A C 1
ATOM 2795 O O . TYR A 1 347 ? -50.486 20.652 43.111 1.00 32.31 347 TYR A O 1
ATOM 2803 N N . ASN A 1 348 ? -50.807 22.884 43.066 1.00 29.33 348 ASN A N 1
ATOM 2804 C CA . ASN A 1 348 ? -52.039 23.118 43.830 1.00 29.33 348 ASN A CA 1
ATOM 2805 C C . ASN A 1 348 ? -52.109 24.564 44.350 1.00 29.33 348 ASN A C 1
ATOM 2807 O O . ASN A 1 348 ? -51.223 24.985 45.083 1.00 29.33 348 ASN A O 1
ATOM 2811 N N . HIS A 1 349 ? -53.203 25.218 43.939 1.00 35.00 349 HIS A N 1
ATOM 2812 C CA . HIS A 1 349 ? -53.946 26.353 44.508 1.00 35.00 349 HIS A CA 1
ATOM 2813 C C . HIS A 1 349 ? -53.222 27.523 45.175 1.00 35.00 349 HIS A C 1
ATOM 2815 O O . HIS A 1 349 ? -52.678 27.356 46.287 1.00 35.00 349 HIS A O 1
#

InterPro domains:
  IPR052957 Auxin-regulated embryogenesis mediator [PTHR32387] (16-332)

Organism: NCBI:txid1413687